Protein AF-0000000084617427 (afdb_homodimer)

Organism: Rhizophagus irregularis (strain DAOM 197198w) (NCBI:txid1432141)

Structure (mmCIF, N/CA/C/O backbone):
data_AF-0000000084617427-model_v1
#
loop_
_entity.id
_entity.type
_entity.pdbx_description
1 polymer 'Uncharacterized protein'
#
loop_
_atom_site.group_PDB
_atom_site.id
_atom_site.type_symbol
_atom_site.label_atom_id
_atom_site.label_alt_id
_atom_site.label_comp_id
_atom_site.label_asym_id
_atom_site.label_entity_id
_atom_site.label_seq_id
_atom_site.pdbx_PDB_ins_code
_atom_site.Cartn_x
_atom_site.Cartn_y
_atom_site.Cartn_z
_atom_site.occupancy
_atom_site.B_iso_or_equiv
_atom_site.auth_seq_id
_atom_site.auth_comp_id
_atom_site.auth_asym_id
_atom_site.auth_atom_id
_atom_site.pdbx_PDB_model_num
ATOM 1 N N . MET A 1 1 ? 13.797 14.438 -6.918 1 84.12 1 MET A N 1
ATOM 2 C CA . MET A 1 1 ? 12.391 14.547 -6.539 1 84.12 1 MET A CA 1
ATOM 3 C C . MET A 1 1 ? 12.25 15.156 -5.148 1 84.12 1 MET A C 1
ATOM 5 O O . MET A 1 1 ? 13.102 14.945 -4.285 1 84.12 1 MET A O 1
ATOM 9 N N . GLN A 1 2 ? 11.219 16.062 -5.055 1 93.5 2 GLN A N 1
ATOM 10 C CA . GLN A 1 2 ? 10.945 16.719 -3.781 1 93.5 2 GLN A CA 1
ATOM 11 C C . GLN A 1 2 ? 9.492 16.484 -3.352 1 93.5 2 GLN A C 1
ATOM 13 O O . GLN A 1 2 ? 8.594 16.422 -4.191 1 93.5 2 GLN A O 1
ATOM 18 N N . ILE A 1 3 ? 9.312 16.375 -2.027 1 97.31 3 ILE A N 1
ATOM 19 C CA . ILE A 1 3 ? 7.965 16.25 -1.477 1 97.31 3 ILE A CA 1
ATOM 20 C C . ILE A 1 3 ? 7.359 17.625 -1.252 1 97.31 3 ILE A C 1
ATOM 22 O O . ILE A 1 3 ? 8.039 18.531 -0.77 1 97.31 3 ILE A O 1
ATOM 26 N N . GLY A 1 4 ? 6.043 17.703 -1.527 1 97.12 4 GLY A N 1
ATOM 27 C CA . GLY A 1 4 ? 5.309 18.891 -1.14 1 97.12 4 GLY A CA 1
ATOM 28 C C . GLY A 1 4 ? 5.527 20.062 -2.084 1 97.12 4 GLY A C 1
ATOM 29 O O . GLY A 1 4 ? 5.695 21.203 -1.643 1 97.12 4 GLY A O 1
ATOM 30 N N . THR A 1 5 ? 5.625 19.75 -3.389 1 97.19 5 THR A N 1
ATOM 31 C CA . THR A 1 5 ? 5.902 20.812 -4.355 1 97.19 5 THR A CA 1
ATOM 32 C C . THR A 1 5 ? 4.613 21.531 -4.762 1 97.19 5 THR A C 1
ATOM 34 O O . THR A 1 5 ? 4.656 22.594 -5.367 1 97.19 5 THR A O 1
ATOM 37 N N . ASN A 1 6 ? 3.443 20.984 -4.48 1 97.44 6 ASN A N 1
ATOM 38 C CA . ASN A 1 6 ? 2.168 21.641 -4.754 1 97.44 6 ASN A CA 1
ATOM 39 C C . ASN A 1 6 ? 1.718 22.516 -3.584 1 97.44 6 ASN A C 1
ATOM 41 O O . ASN A 1 6 ? 1.158 22 -2.609 1 97.44 6 ASN A O 1
ATOM 45 N N . THR A 1 7 ? 1.852 23.859 -3.74 1 97.69 7 THR A N 1
ATOM 46 C CA . THR A 1 7 ? 1.586 24.766 -2.625 1 97.69 7 THR A CA 1
ATOM 47 C C . THR A 1 7 ? 0.268 25.5 -2.832 1 97.69 7 THR A C 1
ATO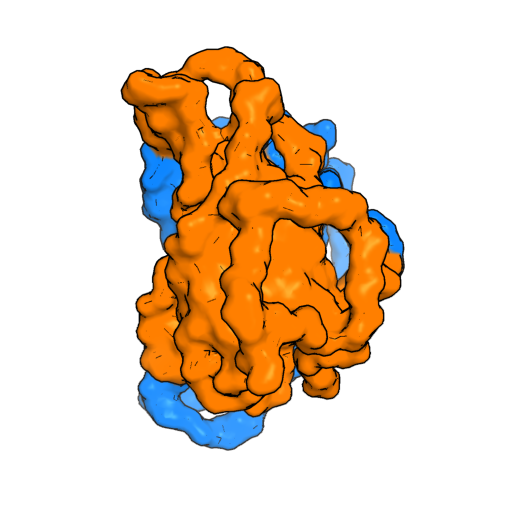M 49 O O . THR A 1 7 ? -0.067 26.406 -2.066 1 97.69 7 THR A O 1
ATOM 52 N N . GLU A 1 8 ? -0.468 25.141 -3.863 1 96.75 8 GLU A N 1
ATOM 53 C CA . GLU A 1 8 ? -1.786 25.719 -4.098 1 96.75 8 GLU A CA 1
ATOM 54 C C . GLU A 1 8 ? -2.871 24.938 -3.359 1 96.75 8 GLU A C 1
ATOM 56 O O . GLU A 1 8 ? -2.941 23.719 -3.461 1 96.75 8 GLU A O 1
ATOM 61 N N . PHE A 1 9 ? -3.646 25.688 -2.592 1 97.44 9 PHE A N 1
ATOM 62 C CA . PHE A 1 9 ? -4.766 25.031 -1.921 1 97.44 9 PHE A CA 1
ATOM 63 C C . PHE A 1 9 ? -5.727 24.422 -2.936 1 97.44 9 PHE A C 1
ATOM 65 O O . PHE A 1 9 ? -6.168 25.109 -3.865 1 97.44 9 PHE A O 1
ATOM 72 N N . PRO A 1 10 ? -6.016 23.156 -2.76 1 96.06 10 PRO A N 1
ATOM 73 C CA . PRO A 1 10 ? -6.84 22.5 -3.781 1 96.06 10 PRO A CA 1
ATOM 74 C C . PRO A 1 10 ? -8.32 22.844 -3.656 1 96.06 10 PRO A C 1
ATOM 76 O O . PRO A 1 10 ? -8.766 23.297 -2.598 1 96.06 10 PRO A O 1
ATOM 79 N N . ASN A 1 11 ? -9.023 22.594 -4.805 1 90.75 11 ASN A N 1
ATOM 80 C CA . ASN A 1 11 ? -10.477 22.703 -4.781 1 90.75 11 ASN A CA 1
ATOM 81 C C . ASN A 1 11 ? -11.117 21.438 -4.215 1 90.75 11 ASN A C 1
ATOM 83 O O . ASN A 1 11 ? -11.344 20.469 -4.945 1 90.75 11 ASN A O 1
ATOM 87 N N . ILE A 1 12 ? -11.359 21.344 -2.918 1 89.75 12 ILE A N 1
ATOM 88 C CA . ILE A 1 12 ? -11.852 20.125 -2.281 1 89.75 12 ILE A CA 1
ATOM 89 C C . ILE A 1 12 ? -13.18 20.406 -1.579 1 89.75 12 ILE A C 1
ATOM 91 O O . ILE A 1 12 ? -13.672 19.578 -0.815 1 89.75 12 ILE A O 1
ATOM 95 N N . GLY A 1 13 ? -13.875 21.469 -1.766 1 86.5 13 GLY A N 1
ATOM 96 C CA . GLY A 1 13 ? -15.109 21.828 -1.094 1 86.5 13 GLY A CA 1
ATOM 97 C C . GLY A 1 13 ? -14.891 22.391 0.302 1 86.5 13 GLY A C 1
ATOM 98 O O . GLY A 1 13 ? -13.758 22.656 0.696 1 86.5 13 GLY A O 1
ATOM 99 N N . ASP A 1 14 ? -15.984 22.469 1.073 1 92.38 14 ASP A N 1
ATOM 100 C CA . ASP A 1 14 ? -15.922 23.031 2.418 1 92.38 14 ASP A CA 1
ATOM 101 C C . ASP A 1 14 ? -15.406 22 3.422 1 92.38 14 ASP A C 1
ATOM 103 O O . ASP A 1 14 ? -15.836 20.844 3.412 1 92.38 14 ASP A O 1
ATOM 107 N N . ILE A 1 15 ? -14.453 22.469 4.184 1 96.31 15 ILE A N 1
ATOM 108 C CA . ILE A 1 15 ? -13.961 21.641 5.281 1 96.31 15 ILE A CA 1
ATOM 109 C C . ILE A 1 15 ? -14.945 21.688 6.449 1 96.31 15 ILE A C 1
ATOM 111 O O . ILE A 1 15 ? -15.266 22.766 6.953 1 96.31 15 ILE A O 1
ATOM 115 N N . PRO A 1 16 ? -15.359 20.531 6.812 1 97.06 16 PRO A N 1
ATOM 116 C CA . PRO A 1 16 ? -16.297 20.531 7.938 1 97.06 16 PRO A CA 1
ATOM 117 C C . PRO A 1 16 ? -15.68 21.094 9.219 1 97.06 16 PRO A C 1
ATOM 119 O O . PRO A 1 16 ? -14.477 20.953 9.438 1 97.06 16 PRO A O 1
ATOM 122 N N . GLU A 1 17 ? -16.594 21.594 10.094 1 96.88 17 GLU A N 1
ATOM 123 C CA . GLU A 1 17 ? -16.141 22.141 11.375 1 96.88 17 GLU A CA 1
ATOM 124 C C . GLU A 1 17 ? -15.523 21.062 12.25 1 96.88 17 GLU A C 1
ATOM 126 O O . GLU A 1 17 ? -14.602 21.328 13.023 1 96.88 17 GLU A O 1
ATOM 131 N N . SER A 1 18 ? -15.93 19.812 12.141 1 96.44 18 SER A N 1
ATOM 132 C CA . SER A 1 18 ? -15.516 18.703 12.984 1 96.44 18 SER A CA 1
ATOM 133 C C . SER A 1 18 ? -14.047 18.344 12.766 1 96.44 18 SER A C 1
ATOM 135 O O . SER A 1 18 ? -13.43 17.688 13.594 1 96.44 18 SER A O 1
ATOM 137 N N . VAL A 1 19 ? -13.469 18.812 11.594 1 98.38 19 VAL A N 1
ATOM 138 C CA . VAL A 1 19 ? -12.078 18.484 11.305 1 98.38 19 VAL A CA 1
ATOM 139 C C . VAL A 1 19 ? -11.297 19.766 11.031 1 98.38 19 VAL A C 1
ATOM 141 O O . VAL A 1 19 ? -10.336 19.766 10.25 1 98.38 19 VAL A O 1
ATOM 144 N N . LYS A 1 20 ? -11.766 20.797 11.562 1 97.25 20 LYS A N 1
ATOM 145 C CA . LYS A 1 20 ? -11.062 22.078 11.391 1 97.25 20 LYS A CA 1
ATOM 146 C C . LYS A 1 20 ? -9.664 22.016 11.984 1 97.25 20 LYS A C 1
ATOM 148 O O . LYS A 1 20 ? -9.484 21.562 13.117 1 97.25 20 LYS A O 1
ATOM 153 N N . VAL A 1 21 ? -8.719 22.453 11.227 1 98.19 21 VAL A N 1
ATOM 154 C CA . VAL A 1 21 ? -7.352 22.547 11.742 1 98.19 21 VAL A CA 1
ATOM 155 C C . VAL A 1 21 ? -7.27 23.641 12.805 1 98.19 21 VAL A C 1
ATOM 157 O O . VAL A 1 21 ? -7.836 24.719 12.625 1 98.19 21 VAL A O 1
ATOM 160 N N . PRO A 1 22 ? -6.629 23.359 13.922 1 98 22 PRO A N 1
ATOM 161 C CA . PRO A 1 22 ? -6.559 24.344 14.992 1 98 22 PRO A CA 1
ATOM 162 C C . PRO A 1 22 ? -5.988 25.688 14.516 1 98 22 PRO A C 1
ATOM 164 O O . PRO A 1 22 ? -5.109 25.719 13.656 1 98 22 PRO A O 1
ATOM 167 N N . ASP A 1 23 ? -6.43 26.703 15.219 1 98 23 ASP A N 1
ATOM 168 C CA . ASP A 1 23 ? -5.91 28.047 14.938 1 98 23 ASP A CA 1
ATOM 169 C C . ASP A 1 23 ? -4.395 28.094 15.125 1 98 23 ASP A C 1
ATOM 171 O O . ASP A 1 23 ? -3.844 27.391 15.969 1 98 23 ASP A O 1
ATOM 175 N N . GLY A 1 24 ? -3.748 28.938 14.312 1 98.19 24 GLY A N 1
ATOM 176 C CA . GLY A 1 24 ? -2.303 29.078 14.414 1 98.19 24 GLY A CA 1
ATOM 177 C C . GLY A 1 24 ? -1.551 28.141 13.484 1 98.19 24 GLY A C 1
ATOM 178 O O . GLY A 1 24 ? -0.318 28.156 13.453 1 98.19 24 GLY A O 1
ATOM 179 N N . ASN A 1 25 ? -2.262 27.375 12.773 1 98.44 25 ASN A N 1
ATOM 180 C CA . ASN A 1 25 ? -1.686 26.516 11.734 1 98.44 25 ASN A CA 1
ATOM 181 C C . ASN A 1 25 ? -2.131 26.953 10.344 1 98.44 25 ASN A C 1
ATOM 183 O O . ASN A 1 25 ? -3.289 27.312 10.141 1 98.44 25 ASN A O 1
ATOM 187 N N . VAL A 1 26 ? -1.176 26.906 9.336 1 98.25 26 VAL A N 1
ATOM 188 C CA . VAL A 1 26 ? -1.478 27.344 7.98 1 98.25 26 VAL A CA 1
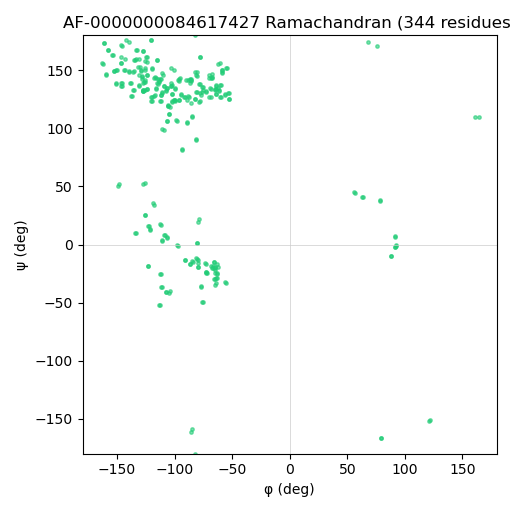ATOM 189 C C . VAL A 1 26 ? -1.141 26.234 6.984 1 98.25 26 VAL A C 1
ATOM 191 O O . VAL A 1 26 ? -0.226 25.438 7.219 1 98.25 26 VAL A O 1
ATOM 194 N N . PHE A 1 27 ? -1.888 26.266 5.879 1 98.31 27 PHE A N 1
ATOM 195 C CA . PHE A 1 27 ? -1.661 25.312 4.797 1 98.31 27 PHE A CA 1
ATOM 196 C C . PHE A 1 27 ? -0.28 25.516 4.184 1 98.31 27 PHE A C 1
ATOM 198 O O . PHE A 1 27 ? 0.141 26.641 3.939 1 98.31 27 PHE A O 1
ATOM 205 N N . LYS A 1 28 ? 0.419 24.391 3.986 1 97.94 28 LYS A N 1
ATOM 206 C CA . LYS A 1 28 ? 1.755 24.484 3.402 1 97.94 28 LYS A CA 1
ATOM 207 C C . LYS A 1 28 ? 1.79 23.859 2.014 1 97.94 28 LYS A C 1
ATOM 209 O O . LYS A 1 28 ? 2.279 24.469 1.061 1 97.94 28 LYS A O 1
ATOM 214 N N . PHE A 1 29 ? 1.312 22.594 1.833 1 98.25 29 PHE A N 1
ATOM 215 C CA . PHE A 1 29 ? 1.24 21.922 0.542 1 98.25 29 PHE A CA 1
ATOM 216 C C . PHE A 1 29 ? 0.208 20.812 0.573 1 98.25 29 PHE A C 1
ATOM 218 O O . PHE A 1 29 ? -0.348 20.5 1.629 1 98.25 29 PHE A O 1
ATOM 225 N N . ALA A 1 30 ? -0.117 20.312 -0.594 1 98.62 30 ALA A N 1
ATOM 226 C CA . ALA A 1 30 ? -1.009 19.172 -0.729 1 98.62 30 ALA A CA 1
ATOM 227 C C . ALA A 1 30 ? -0.292 17.984 -1.384 1 98.62 30 ALA A C 1
ATOM 229 O O . ALA A 1 30 ? 0.612 18.188 -2.201 1 98.62 30 ALA A O 1
ATOM 230 N N . LEU A 1 31 ? -0.596 16.797 -0.96 1 98.19 31 LEU A N 1
ATOM 231 C CA . LEU A 1 31 ? -0.315 15.578 -1.697 1 98.19 31 LEU A CA 1
ATOM 232 C C . LEU A 1 31 ? -1.607 14.875 -2.105 1 98.19 31 LEU A C 1
ATOM 234 O O . LEU A 1 31 ? -2.658 15.109 -1.501 1 98.19 31 LEU A O 1
ATOM 238 N N . TYR A 1 32 ? -1.461 14.047 -3.113 1 97.25 32 TYR A N 1
ATOM 239 C CA . TYR A 1 32 ? -2.574 13.281 -3.656 1 97.25 32 TYR A CA 1
ATOM 240 C C . TYR A 1 32 ? -2.25 11.789 -3.676 1 97.25 32 TYR A C 1
ATOM 242 O O . TYR A 1 32 ? -1.118 11.398 -3.967 1 97.25 32 TYR A O 1
ATOM 250 N N . GLY A 1 33 ? -3.271 11.016 -3.322 1 96.69 33 GLY A N 1
ATOM 251 C CA . GLY A 1 33 ? -2.918 9.617 -3.133 1 96.69 33 GLY A CA 1
ATOM 252 C C . GLY A 1 33 ? -4 8.664 -3.598 1 96.69 33 GLY A C 1
ATOM 253 O O . GLY A 1 33 ? -5.152 9.062 -3.781 1 96.69 33 GLY A O 1
ATOM 254 N N . ILE A 1 34 ? -3.604 7.406 -3.859 1 96.88 34 ILE A N 1
ATOM 255 C CA . ILE A 1 34 ? -4.438 6.219 -3.984 1 96.88 34 ILE A CA 1
ATOM 256 C C . ILE A 1 34 ? -4.117 5.238 -2.857 1 96.88 34 ILE A C 1
ATOM 258 O O . ILE A 1 34 ? -2.967 5.141 -2.42 1 96.88 34 ILE A O 1
ATOM 262 N N . GLY A 1 35 ? -5.172 4.625 -2.404 1 97.5 35 GLY A N 1
ATOM 263 C CA . GLY A 1 35 ? -4.898 3.748 -1.277 1 97.5 35 GLY A CA 1
ATOM 264 C C . GLY A 1 35 ? -5.988 2.719 -1.046 1 97.5 35 GLY A C 1
ATOM 265 O O . GLY A 1 35 ? -6.945 2.633 -1.821 1 97.5 35 GLY A O 1
ATOM 266 N N . VAL A 1 36 ? -5.715 1.85 -0.148 1 98.12 36 VAL A N 1
ATOM 267 C CA . VAL A 1 36 ? -6.645 0.858 0.38 1 98.12 36 VAL A CA 1
ATOM 268 C C . VAL A 1 36 ? -6.801 1.048 1.887 1 98.12 36 VAL A C 1
ATOM 270 O O . VAL A 1 36 ? -5.812 1.165 2.611 1 98.12 36 VAL A O 1
ATOM 273 N N . LEU A 1 37 ? -8.047 1.158 2.301 1 97.75 37 LEU A N 1
ATOM 274 C CA . LEU A 1 37 ? -8.398 1.206 3.717 1 97.75 37 LEU A CA 1
ATOM 275 C C . LEU A 1 37 ? -9.156 -0.049 4.129 1 97.75 37 LEU A C 1
ATOM 277 O O . LEU A 1 37 ? -10.125 -0.441 3.469 1 97.75 37 LEU A O 1
ATOM 281 N N . ASP A 1 38 ? -8.695 -0.658 5.176 1 97.75 38 ASP A N 1
ATOM 282 C CA . ASP A 1 38 ? -9.461 -1.731 5.805 1 97.75 38 ASP A CA 1
ATOM 283 C C . ASP A 1 38 ? -10.375 -1.188 6.902 1 97.75 38 ASP A C 1
ATOM 285 O O . ASP A 1 38 ? -9.93 -0.431 7.766 1 97.75 38 ASP A O 1
ATOM 289 N N . TYR A 1 39 ? -11.617 -1.551 6.746 1 97.69 39 TYR A N 1
ATOM 290 C CA . TYR A 1 39 ? -12.617 -1.25 7.762 1 97.69 39 TYR A CA 1
ATOM 291 C C . TYR A 1 39 ? -13.016 -2.506 8.531 1 97.69 39 TYR A C 1
ATOM 293 O O . TYR A 1 39 ? -13.188 -3.572 7.938 1 97.69 39 TYR A O 1
ATOM 301 N N . LYS A 1 40 ? -13.07 -2.365 9.781 1 97.5 40 LYS A N 1
ATOM 302 C CA . LYS A 1 40 ? -13.539 -3.438 10.648 1 97.5 40 LYS A CA 1
ATOM 303 C C . LYS A 1 40 ? -14.906 -3.105 11.234 1 97.5 40 LYS A C 1
ATOM 305 O O . LYS A 1 40 ? -15.141 -1.985 11.695 1 97.5 40 LYS A O 1
ATOM 310 N N . PHE A 1 41 ? -15.805 -4.098 11.234 1 97.69 41 PHE A N 1
ATOM 311 C CA . PHE A 1 41 ? -17.172 -3.879 11.688 1 97.69 41 PHE A CA 1
ATOM 312 C C . PHE A 1 41 ? -17.25 -3.957 13.211 1 97.69 41 PHE A C 1
ATOM 314 O O . PHE A 1 41 ? -16.75 -4.91 13.812 1 97.69 41 PHE A O 1
ATOM 321 N N . ASP A 1 42 ? -17.766 -2.924 13.734 1 96.44 42 ASP A N 1
ATOM 322 C CA . ASP A 1 42 ? -18.109 -2.906 15.156 1 96.44 42 ASP A CA 1
ATOM 323 C C . ASP A 1 42 ? -19.578 -3.201 15.375 1 96.44 42 ASP A C 1
ATOM 325 O O . ASP A 1 42 ? -20.438 -2.328 15.18 1 96.44 42 ASP A O 1
ATOM 329 N N . ALA A 1 43 ? -19.875 -4.352 15.844 1 95.38 43 ALA A N 1
ATOM 330 C CA . ALA A 1 43 ? -21.25 -4.805 15.961 1 95.38 43 ALA A CA 1
ATOM 331 C C . ALA A 1 43 ? -21.969 -4.086 17.094 1 95.38 43 ALA A C 1
ATOM 333 O O . ALA A 1 43 ? -23.203 -4.043 17.141 1 95.38 43 ALA A O 1
ATOM 334 N N . SER A 1 44 ? -21.203 -3.588 18.062 1 95.81 44 SER A N 1
ATOM 335 C CA . SER A 1 44 ? -21.812 -2.943 19.219 1 95.81 44 SER A CA 1
ATOM 336 C C . SER A 1 44 ? -22.578 -1.688 18.812 1 95.81 44 SER A C 1
ATOM 338 O O . SER A 1 44 ? -23.578 -1.331 19.453 1 95.81 44 SER A O 1
ATOM 340 N N . ASP A 1 45 ? -22.203 -0.968 17.719 1 93.5 45 ASP A N 1
ATOM 341 C CA . ASP A 1 45 ? -22.891 0.245 17.312 1 93.5 45 ASP A CA 1
ATOM 342 C C . ASP A 1 45 ? -23.156 0.233 15.805 1 93.5 45 ASP A C 1
ATOM 344 O O . ASP A 1 45 ? -23.5 1.264 15.219 1 93.5 45 ASP A O 1
ATOM 348 N N . SER A 1 46 ? -22.922 -0.899 15.219 1 93.5 46 SER A N 1
ATOM 349 C CA . SER A 1 46 ? -23.203 -1.119 13.797 1 93.5 46 SER A CA 1
ATOM 350 C C . SER A 1 46 ? -22.469 -0.098 12.93 1 93.5 46 SER A C 1
ATOM 352 O O . SER A 1 46 ? -23.078 0.506 12.039 1 93.5 46 SER A O 1
ATOM 354 N N . THR A 1 47 ? -21.203 0.131 13.258 1 95.38 47 THR A N 1
ATOM 355 C CA . THR A 1 47 ? -20.391 1.054 12.469 1 95.38 47 THR A CA 1
ATOM 356 C C . THR A 1 47 ? -19.125 0.364 11.969 1 95.38 47 THR A C 1
ATOM 358 O O . THR A 1 47 ? -18.797 -0.748 12.391 1 95.38 47 THR A O 1
ATOM 361 N N . TRP A 1 48 ? -18.578 0.938 11.016 1 97 48 TRP A N 1
ATOM 362 C CA . TRP A 1 48 ? -17.281 0.526 10.477 1 97 48 TRP A CA 1
ATOM 363 C C . TRP A 1 48 ? -16.172 1.46 10.945 1 97 48 TRP A C 1
ATOM 365 O O . TRP A 1 48 ? -16.328 2.684 10.922 1 97 48 TRP A O 1
ATOM 375 N N . LYS A 1 49 ? -15.039 0.849 11.344 1 95.69 49 LYS A N 1
ATOM 376 C CA . LYS A 1 49 ? -13.883 1.62 11.789 1 95.69 49 LYS A CA 1
ATOM 377 C C . LYS A 1 49 ? -12.641 1.269 10.969 1 95.69 49 LYS A C 1
ATOM 379 O O . LYS A 1 49 ? -12.375 0.093 10.711 1 95.69 49 LYS A O 1
ATOM 384 N N . ILE A 1 50 ? -12 2.318 10.586 1 96.38 50 ILE A N 1
ATOM 385 C CA . ILE A 1 50 ? -10.75 2.051 9.875 1 96.38 50 ILE A CA 1
ATOM 386 C C . ILE A 1 50 ? -9.766 1.354 10.812 1 96.38 50 ILE A C 1
ATOM 388 O O . ILE A 1 50 ? -9.492 1.845 11.906 1 96.38 50 ILE A O 1
ATOM 392 N N . CYS A 1 51 ? -9.203 0.249 10.328 1 96.81 51 CYS A N 1
ATOM 393 C CA . CYS A 1 51 ? -8.273 -0.478 11.18 1 96.81 51 CYS A CA 1
ATOM 394 C C . CYS A 1 51 ? -6.914 -0.634 10.5 1 96.81 51 CYS A C 1
ATOM 396 O O . CYS A 1 51 ? -5.926 -0.968 11.156 1 96.81 51 CYS A O 1
ATOM 398 N N . LYS A 1 52 ? -6.855 -0.483 9.305 1 96.75 52 LYS A N 1
ATOM 399 C CA . LYS A 1 52 ? -5.609 -0.505 8.547 1 96.75 52 LYS A CA 1
ATOM 400 C C . LYS A 1 52 ? -5.727 0.338 7.281 1 96.75 52 LYS A C 1
ATOM 402 O O . LYS A 1 52 ? -6.805 0.449 6.699 1 96.75 52 LYS A O 1
ATOM 407 N N . GLY A 1 53 ? -4.613 0.922 6.855 1 96.38 53 GLY A N 1
ATOM 408 C CA . GLY A 1 53 ? -4.605 1.702 5.629 1 96.38 53 GLY A CA 1
ATOM 409 C C . GLY A 1 53 ? -3.219 1.867 5.035 1 96.38 53 GLY A C 1
ATOM 410 O O . GLY A 1 53 ? -2.227 1.896 5.766 1 96.38 53 GLY A O 1
ATOM 411 N N . GLU A 1 54 ? -3.115 1.909 3.771 1 97.69 54 GLU A N 1
ATOM 412 C CA . GLU A 1 54 ? -1.928 2.215 2.98 1 97.69 54 GLU A CA 1
ATOM 413 C C . GLU A 1 54 ? -2.266 3.137 1.812 1 97.69 54 GLU A C 1
ATOM 415 O O . GLU A 1 54 ? -3.24 2.906 1.094 1 97.69 54 GLU A O 1
ATOM 420 N N . THR A 1 55 ? -1.541 4.211 1.71 1 98.19 55 THR A N 1
ATOM 421 C CA . THR A 1 55 ? -1.707 5.07 0.543 1 98.19 55 THR A CA 1
ATOM 422 C C . THR A 1 55 ? -0.36 5.352 -0.118 1 98.19 55 THR A C 1
ATOM 424 O O . THR A 1 55 ? 0.665 5.434 0.561 1 98.19 55 THR A O 1
ATOM 427 N N . PHE A 1 56 ? -0.337 5.41 -1.353 1 98.12 56 PHE A N 1
ATOM 428 C CA . PHE A 1 56 ? 0.759 5.918 -2.17 1 98.12 56 PHE A CA 1
ATOM 429 C C . PHE A 1 56 ? 0.483 7.348 -2.619 1 98.12 56 PHE A C 1
ATOM 431 O O . PHE A 1 56 ? -0.561 7.629 -3.211 1 98.12 56 PHE A O 1
ATOM 438 N N . LEU A 1 57 ? 1.427 8.234 -2.285 1 98.19 57 LEU A N 1
ATOM 439 C CA . LEU A 1 57 ? 1.183 9.664 -2.449 1 98.19 57 LEU A CA 1
ATOM 440 C C . LEU A 1 57 ? 2.062 10.242 -3.553 1 98.19 57 LEU A C 1
ATOM 442 O O . LEU A 1 57 ? 3.232 9.875 -3.676 1 98.19 57 LEU A O 1
ATOM 446 N N . VAL A 1 58 ? 1.479 11.203 -4.328 1 97.38 58 VAL A N 1
ATOM 447 C CA . VAL A 1 58 ? 2.18 11.953 -5.359 1 97.38 58 VAL A CA 1
ATOM 448 C C . VAL A 1 58 ? 1.978 13.453 -5.133 1 97.38 58 VAL A C 1
ATOM 450 O O . VAL A 1 58 ? 1.106 13.859 -4.359 1 97.38 58 VAL A O 1
ATOM 453 N N . ASN A 1 59 ? 2.781 14.25 -5.82 1 97.5 59 ASN A N 1
ATOM 454 C CA . ASN A 1 59 ? 2.754 15.688 -5.602 1 97.5 59 ASN A CA 1
ATOM 455 C C . ASN A 1 59 ? 1.545 16.328 -6.277 1 97.5 59 ASN A C 1
ATOM 457 O O . ASN A 1 59 ? 0.959 17.281 -5.738 1 97.5 59 ASN A O 1
ATOM 461 N N . ARG A 1 60 ? 1.163 15.789 -7.492 1 95.38 60 ARG A N 1
ATOM 462 C CA . ARG A 1 60 ? 0.122 16.453 -8.273 1 95.38 60 ARG A CA 1
ATOM 463 C C . ARG A 1 60 ? -0.878 15.438 -8.82 1 95.38 60 ARG A C 1
ATOM 465 O O . ARG A 1 60 ? -0.508 14.312 -9.156 1 95.38 60 ARG A O 1
ATOM 472 N N . PRO A 1 61 ? -2.139 15.922 -8.953 1 91.81 61 PRO A N 1
ATOM 473 C CA . PRO A 1 61 ? -3.129 15.023 -9.539 1 91.81 61 PRO A CA 1
ATOM 474 C C . PRO A 1 61 ? -2.719 14.508 -10.922 1 91.81 61 PRO A C 1
ATOM 476 O O . PRO A 1 61 ? -3.025 13.367 -11.273 1 91.81 61 PRO A O 1
ATOM 479 N N . GLU A 1 62 ? -2.023 15.297 -11.664 1 91.12 62 GLU A N 1
ATOM 480 C CA . GLU A 1 62 ? -1.635 14.961 -13.031 1 91.12 62 GLU A CA 1
ATOM 481 C C . GLU A 1 62 ? -0.641 13.805 -13.055 1 91.12 62 GLU A C 1
ATOM 483 O O . GLU A 1 62 ? -0.439 13.172 -14.094 1 91.12 62 GLU A O 1
ATOM 488 N N . ASP A 1 63 ? 0.012 13.586 -11.898 1 90.44 63 ASP A N 1
ATOM 489 C CA . ASP A 1 63 ? 0.959 12.477 -11.844 1 90.44 63 ASP A CA 1
ATOM 490 C C . ASP A 1 63 ? 0.253 11.141 -12.047 1 90.44 63 ASP A C 1
ATOM 492 O O . ASP A 1 63 ? 0.884 10.148 -12.43 1 90.44 63 ASP A O 1
ATOM 496 N N . PHE A 1 64 ? -1.065 11.102 -11.891 1 88.31 64 PHE A N 1
ATOM 497 C CA . PHE A 1 64 ? -1.828 9.867 -12.055 1 88.31 64 PHE A CA 1
ATOM 498 C C . PHE A 1 64 ? -2.07 9.57 -13.523 1 88.31 64 PHE A C 1
ATOM 500 O O . PHE A 1 64 ? -2.361 8.43 -13.898 1 88.31 64 PHE A O 1
ATOM 507 N N . SER A 1 65 ? -1.976 10.508 -14.469 1 84.5 65 SER A N 1
ATOM 508 C CA . SER A 1 65 ? -2.221 10.305 -15.891 1 84.5 65 SER A CA 1
ATOM 509 C C . SER A 1 65 ? -1.209 9.336 -16.5 1 84.5 65 SER A C 1
ATOM 511 O O . SER A 1 65 ? -1.522 8.609 -17.438 1 84.5 65 SER A O 1
ATOM 513 N N . SER A 1 66 ? -0.07 9.25 -16.141 1 80.38 66 SER A N 1
ATOM 514 C CA . SER A 1 66 ? 0.984 8.32 -16.547 1 80.38 66 SER A CA 1
ATOM 515 C C . SER A 1 66 ? 1.619 7.656 -15.32 1 80.38 66 SER A C 1
ATOM 517 O O . SER A 1 66 ? 2.844 7.543 -15.242 1 80.38 66 SER A O 1
ATOM 519 N N . PHE A 1 67 ? 0.686 7.121 -14.531 1 82.25 67 PHE A N 1
ATOM 520 C CA . PHE A 1 67 ? 1.108 6.688 -13.211 1 82.25 67 PHE A CA 1
ATOM 521 C C . PHE A 1 67 ? 2.027 5.477 -13.305 1 82.25 67 PHE A C 1
ATOM 523 O O . PHE A 1 67 ? 1.741 4.531 -14.039 1 82.25 67 PHE A O 1
ATOM 530 N N . ASN A 1 68 ? 3.164 5.637 -12.672 1 89.56 68 ASN A N 1
ATOM 531 C CA . ASN A 1 68 ? 4.098 4.551 -12.383 1 89.56 68 ASN A CA 1
ATOM 532 C C . ASN A 1 68 ? 4.746 4.715 -11.008 1 89.56 68 ASN A C 1
ATOM 534 O O . ASN A 1 68 ? 4.508 5.711 -10.32 1 89.56 68 ASN A O 1
ATOM 538 N N . ALA A 1 69 ? 5.504 3.764 -10.648 1 94.75 69 ALA A N 1
ATOM 539 C CA . ALA A 1 69 ? 6.043 3.725 -9.297 1 94.75 69 ALA A CA 1
ATOM 540 C C . ALA A 1 69 ? 6.98 4.902 -9.047 1 94.75 69 ALA A C 1
ATOM 542 O O . ALA A 1 69 ? 7.133 5.348 -7.902 1 94.75 69 ALA A O 1
ATOM 543 N N . SER A 1 70 ? 7.578 5.484 -10.07 1 93.5 70 SER A N 1
ATOM 544 C CA . SER A 1 70 ? 8.547 6.566 -9.898 1 93.5 70 SER A CA 1
ATOM 545 C C . SER A 1 70 ? 7.852 7.863 -9.492 1 93.5 70 SER A C 1
ATOM 547 O O . SER A 1 70 ? 8.508 8.805 -9.039 1 93.5 70 SER A O 1
ATOM 549 N N . SER A 1 71 ? 6.508 7.895 -9.711 1 94.94 71 SER A N 1
ATOM 550 C CA . SER A 1 71 ? 5.754 9.102 -9.383 1 94.94 71 SER A CA 1
ATOM 551 C C . SER A 1 71 ? 5.434 9.164 -7.891 1 94.94 71 SER A C 1
ATOM 553 O O . SER A 1 71 ? 5.023 10.211 -7.383 1 94.94 71 SER A O 1
ATOM 555 N N . ILE A 1 72 ? 5.625 8.062 -7.133 1 97.62 72 ILE A N 1
ATOM 556 C CA . ILE A 1 72 ? 5.316 8.016 -5.707 1 97.62 72 ILE A CA 1
ATOM 557 C C . ILE A 1 72 ? 6.418 8.719 -4.918 1 97.62 72 ILE A C 1
ATOM 559 O O . ILE A 1 72 ? 7.598 8.383 -5.059 1 97.62 72 ILE A O 1
ATOM 563 N N . VAL A 1 73 ? 5.988 9.648 -4.016 1 97.88 73 VAL A N 1
ATOM 564 C CA . VAL A 1 73 ? 7.012 10.383 -3.275 1 97.88 73 VAL A CA 1
ATOM 565 C C . VAL A 1 73 ? 6.949 10 -1.797 1 97.88 73 VAL A C 1
ATOM 567 O O . VAL A 1 73 ? 7.941 10.125 -1.077 1 97.88 73 VAL A O 1
ATOM 570 N N . ALA A 1 74 ? 5.805 9.57 -1.344 1 97.94 74 ALA A N 1
ATOM 571 C CA . ALA A 1 74 ? 5.602 9.211 0.057 1 97.94 74 ALA A CA 1
ATOM 572 C C . ALA A 1 74 ? 4.473 8.195 0.202 1 97.94 74 ALA A C 1
ATOM 574 O O . ALA A 1 74 ? 3.719 7.953 -0.745 1 97.94 74 ALA A O 1
ATOM 575 N N . ILE A 1 75 ? 4.422 7.547 1.343 1 98.25 75 ILE A N 1
ATOM 576 C CA . ILE A 1 75 ? 3.305 6.676 1.692 1 98.25 75 ILE A CA 1
ATOM 577 C C . ILE A 1 75 ? 2.779 7.047 3.078 1 98.25 75 ILE A C 1
ATOM 579 O O . ILE A 1 75 ? 3.51 7.605 3.898 1 98.25 75 ILE A O 1
ATOM 583 N N . THR A 1 76 ? 1.528 6.852 3.281 1 97.12 76 THR A N 1
ATOM 584 C CA . THR A 1 76 ? 1.012 6.648 4.629 1 97.12 76 THR A CA 1
ATOM 585 C C . THR A 1 76 ? 0.722 5.172 4.883 1 97.12 76 THR A C 1
ATOM 587 O O . THR A 1 76 ? 0.239 4.469 3.996 1 97.12 76 THR A O 1
ATOM 590 N N . SER A 1 77 ? 1.084 4.754 6.02 1 96.75 77 SER A N 1
ATOM 591 C CA . SER A 1 77 ? 0.95 3.334 6.328 1 96.75 77 SER A CA 1
ATOM 592 C C . SER A 1 77 ? 0.608 3.117 7.801 1 96.75 77 SER A C 1
ATOM 594 O O . SER A 1 77 ? 1.146 3.797 8.672 1 96.75 77 SER A O 1
ATOM 596 N N . SER A 1 78 ? -0.317 2.154 8.062 1 95.31 78 SER A N 1
ATOM 597 C CA . SER A 1 78 ? -0.646 1.736 9.422 1 95.31 78 SER A CA 1
ATOM 598 C C . SER A 1 78 ? 0.385 0.751 9.961 1 95.31 78 SER A C 1
ATOM 600 O O . SER A 1 78 ? 0.266 0.278 11.094 1 95.31 78 SER A O 1
ATOM 602 N N . SER A 1 79 ? 1.432 0.409 9.219 1 94.31 79 SER A N 1
ATOM 603 C CA . SER A 1 79 ? 2.482 -0.509 9.641 1 94.31 79 SER A CA 1
ATOM 604 C C . SER A 1 79 ? 3.82 -0.15 9.008 1 94.31 79 SER A C 1
ATOM 606 O O . SER A 1 79 ? 4.496 -1.013 8.438 1 94.31 79 SER A O 1
ATOM 608 N N . ALA A 1 80 ? 4.203 1.038 9.102 1 95.44 80 ALA A N 1
ATOM 609 C CA . ALA A 1 80 ? 5.414 1.523 8.453 1 95.44 80 ALA A CA 1
ATOM 610 C C . ALA A 1 80 ? 6.656 1.171 9.266 1 95.44 80 ALA A C 1
ATOM 612 O O . ALA A 1 80 ? 6.605 1.122 10.492 1 95.44 80 ALA A O 1
ATOM 613 N N . LEU A 1 81 ? 7.73 0.961 8.555 1 96.12 81 LEU A N 1
ATOM 614 C CA . LEU A 1 81 ? 9.047 0.877 9.188 1 96.12 81 LEU A CA 1
ATOM 615 C C . LEU A 1 81 ? 9.797 2.193 9.047 1 96.12 81 LEU A C 1
ATOM 617 O O . LEU A 1 81 ? 9.781 2.816 7.98 1 96.12 81 LEU A O 1
ATOM 621 N N . ASP A 1 82 ? 10.391 2.6 10.18 1 94.81 82 ASP A N 1
ATOM 622 C CA . ASP A 1 82 ? 11.344 3.691 10.031 1 94.81 82 ASP A CA 1
ATOM 623 C C . ASP A 1 82 ? 12.711 3.172 9.578 1 94.81 82 ASP A C 1
ATOM 625 O O . ASP A 1 82 ? 12.883 1.971 9.367 1 94.81 82 ASP A O 1
ATOM 629 N N . LYS A 1 83 ? 13.672 4.086 9.406 1 94.62 83 LYS A N 1
ATOM 630 C CA . LYS A 1 83 ? 14.969 3.709 8.844 1 94.62 83 LYS A CA 1
ATOM 631 C C . LYS A 1 83 ? 15.727 2.777 9.781 1 94.62 83 LYS A C 1
ATOM 633 O O . LYS A 1 83 ? 16.688 2.121 9.375 1 94.62 83 LYS A O 1
ATOM 638 N N . PHE A 1 84 ? 15.328 2.662 11.062 1 94.69 84 PHE A N 1
ATOM 639 C CA . PHE A 1 84 ? 16 1.809 12.031 1 94.69 84 PHE A CA 1
ATOM 640 C C . PHE A 1 84 ? 15.289 0.47 12.172 1 94.69 84 PHE A C 1
ATOM 642 O O . PHE A 1 84 ? 15.68 -0.371 12.984 1 94.69 84 PHE A O 1
ATOM 649 N N . GLY A 1 85 ? 14.219 0.317 11.438 1 94.75 85 GLY A N 1
ATOM 650 C CA . GLY A 1 85 ? 13.508 -0.954 11.43 1 94.75 85 GLY A CA 1
ATOM 651 C C . GLY A 1 85 ? 12.406 -1.027 12.469 1 94.75 85 GLY A C 1
ATOM 652 O O . GLY A 1 85 ? 11.828 -2.092 12.695 1 94.75 85 GLY A O 1
ATOM 653 N N . ASN A 1 86 ? 12.148 0.1 13.133 1 94.81 86 ASN A N 1
ATOM 654 C CA . ASN A 1 86 ? 11.047 0.12 14.086 1 94.81 86 ASN A CA 1
ATOM 655 C C . ASN A 1 86 ? 9.695 0.245 13.391 1 94.81 86 ASN A C 1
ATOM 657 O O . ASN A 1 86 ? 9.562 1.001 12.422 1 94.81 86 ASN A O 1
ATOM 661 N N . SER A 1 87 ? 8.75 -0.518 13.883 1 94.69 87 SER A N 1
ATOM 662 C CA . SER A 1 87 ? 7.402 -0.469 13.328 1 94.69 87 SER A CA 1
ATOM 663 C C . SER A 1 87 ? 6.578 0.634 13.984 1 94.69 87 SER A C 1
ATOM 665 O O . SER A 1 87 ? 6.645 0.829 15.203 1 94.69 87 SER A O 1
ATOM 667 N N . HIS A 1 88 ? 5.754 1.323 13.18 1 93.69 88 HIS A N 1
ATOM 668 C CA . HIS A 1 88 ? 4.855 2.373 13.641 1 93.69 88 HIS A CA 1
ATOM 669 C C . HIS A 1 88 ? 3.443 2.166 13.109 1 93.69 88 HIS A C 1
ATOM 671 O O . HIS A 1 88 ? 3.262 1.855 11.93 1 93.69 88 HIS A O 1
ATOM 677 N N . ASN A 1 89 ? 2.287 2.332 13.875 1 88.31 89 ASN A N 1
ATOM 678 C CA . ASN A 1 89 ? 0.883 2.137 13.523 1 88.31 89 ASN A CA 1
ATOM 679 C C . ASN A 1 89 ? 0.333 3.318 12.734 1 88.31 89 ASN A C 1
ATOM 681 O O . ASN A 1 89 ? -0.783 3.256 12.211 1 88.31 89 ASN A O 1
ATOM 685 N N . GLY A 1 90 ? 0.968 4.02 12.227 1 90.5 90 GLY A N 1
ATOM 686 C CA . GLY A 1 90 ? 0.597 5.215 11.484 1 90.5 90 GLY A CA 1
ATOM 687 C C . GLY A 1 90 ? 1.765 6.152 11.234 1 90.5 90 GLY A C 1
ATOM 688 O O . GLY A 1 90 ? 2.301 6.742 12.18 1 90.5 90 GLY A O 1
ATOM 689 N N . ALA A 1 91 ? 2.094 6.164 9.992 1 95.5 91 ALA A N 1
ATOM 690 C CA . ALA A 1 91 ? 3.25 6.996 9.68 1 95.5 91 ALA A CA 1
ATOM 691 C C . ALA A 1 91 ? 3.162 7.551 8.258 1 95.5 91 ALA A C 1
ATOM 693 O O . ALA A 1 91 ? 2.414 7.027 7.43 1 95.5 91 ALA A O 1
ATOM 694 N N . LEU A 1 92 ? 3.717 8.648 8.125 1 96.81 92 LEU A N 1
ATOM 695 C CA . LEU A 1 92 ? 4.051 9.266 6.844 1 96.81 92 LEU A CA 1
ATOM 696 C C . LEU A 1 92 ? 5.539 9.109 6.543 1 96.81 92 LEU A C 1
ATOM 698 O O . LEU A 1 92 ? 6.383 9.492 7.352 1 96.81 92 LEU A O 1
ATOM 702 N N . LYS A 1 93 ? 5.801 8.516 5.418 1 96.44 93 LYS A N 1
ATOM 703 C CA . LYS A 1 93 ? 7.191 8.172 5.121 1 96.44 93 LYS A CA 1
ATOM 704 C C . LYS A 1 93 ? 7.547 8.516 3.68 1 96.44 93 LYS A C 1
ATOM 706 O O . LYS A 1 93 ? 6.801 8.188 2.754 1 96.44 93 LYS A O 1
ATOM 711 N N . SER A 1 94 ? 8.719 9.18 3.506 1 97.25 94 SER A N 1
ATOM 712 C CA . SER A 1 94 ? 9.258 9.398 2.168 1 97.25 94 SER A CA 1
ATOM 713 C C . SER A 1 94 ? 9.695 8.094 1.521 1 97.25 94 SER A C 1
ATOM 715 O O . SER A 1 94 ? 10.203 7.199 2.197 1 97.25 94 SER A O 1
ATOM 717 N N . VAL A 1 95 ? 9.469 8.023 0.192 1 97.38 95 VAL A N 1
ATOM 718 C CA . VAL A 1 95 ? 10.008 6.887 -0.549 1 97.38 95 VAL A CA 1
ATOM 719 C C . VAL A 1 95 ? 10.922 7.387 -1.666 1 97.38 95 VAL A C 1
ATOM 721 O O . VAL A 1 95 ? 11.219 6.648 -2.611 1 97.38 95 VAL A O 1
ATOM 724 N N . ILE A 1 96 ? 11.32 8.633 -1.57 1 96.38 96 ILE A N 1
ATOM 725 C CA . ILE A 1 96 ? 12.32 9.195 -2.473 1 96.38 96 ILE A CA 1
ATOM 726 C C . ILE A 1 96 ? 13.695 8.633 -2.125 1 96.38 96 ILE A C 1
ATOM 728 O O . ILE A 1 96 ? 14.094 8.625 -0.957 1 96.38 96 ILE A O 1
ATOM 732 N N . PRO A 1 97 ? 14.359 8.18 -3.193 1 92.81 97 PRO A N 1
ATOM 733 C CA . PRO A 1 97 ? 15.695 7.629 -2.924 1 92.81 97 PRO A CA 1
ATOM 734 C C . PRO A 1 97 ? 16.578 8.594 -2.145 1 92.81 97 PRO A C 1
ATOM 736 O O . PRO A 1 97 ? 16.734 9.75 -2.545 1 92.81 97 PRO A O 1
ATOM 739 N N . GLY A 1 98 ? 17.078 8.109 -1.056 1 87.75 98 GLY A N 1
ATOM 740 C CA . GLY A 1 98 ? 18.016 8.883 -0.271 1 87.75 98 GLY A CA 1
ATOM 741 C C . GLY A 1 98 ? 17.359 9.789 0.75 1 87.75 98 GLY A C 1
ATOM 742 O O . GLY A 1 98 ? 18.016 10.352 1.62 1 87.75 98 GLY A O 1
ATOM 743 N N . ASP A 1 99 ? 16.109 9.906 0.658 1 93.81 99 ASP A N 1
ATOM 744 C CA . ASP A 1 99 ? 15.367 10.719 1.608 1 93.81 99 ASP A CA 1
ATOM 745 C C . ASP A 1 99 ? 14.82 9.875 2.752 1 93.81 99 ASP A C 1
ATOM 747 O O . ASP A 1 99 ? 14.234 8.812 2.52 1 93.81 99 ASP A O 1
ATOM 751 N N . THR A 1 100 ? 15.055 10.289 4.043 1 91.94 100 THR A N 1
ATOM 752 C CA . THR A 1 100 ? 14.633 9.492 5.188 1 91.94 100 THR A CA 1
ATOM 753 C C . THR A 1 100 ? 13.531 10.203 5.965 1 91.94 100 THR A C 1
ATOM 755 O O . THR A 1 100 ? 13.297 9.906 7.141 1 91.94 100 THR A O 1
ATOM 758 N N . SER A 1 101 ? 12.906 11.164 5.324 1 95.56 101 SER A N 1
ATOM 759 C CA . SER A 1 101 ? 11.812 11.875 5.977 1 95.56 101 SER A CA 1
ATOM 760 C C . SER A 1 101 ? 10.758 10.906 6.5 1 95.56 101 SER A C 1
ATOM 762 O O . SER A 1 101 ? 10.32 10.008 5.777 1 95.56 101 SER A O 1
ATOM 764 N N . PHE A 1 102 ? 10.383 11.094 7.758 1 96.19 102 PHE A N 1
ATOM 765 C CA . PHE A 1 102 ? 9.477 10.211 8.484 1 96.19 102 PHE A CA 1
ATOM 766 C C . PHE A 1 102 ? 8.703 10.977 9.547 1 96.19 102 PHE A C 1
ATOM 768 O O . PHE A 1 102 ? 9.25 11.891 10.18 1 96.19 102 PHE A O 1
ATOM 775 N N . ALA A 1 103 ? 7.441 10.664 9.633 1 96.12 103 ALA A N 1
ATOM 776 C CA . ALA A 1 103 ? 6.617 11.242 10.688 1 96.12 103 ALA A CA 1
ATOM 777 C C . ALA A 1 103 ? 5.602 10.227 11.203 1 96.12 103 ALA A C 1
ATOM 779 O O . ALA A 1 103 ? 5.223 9.297 10.492 1 96.12 103 ALA A O 1
ATOM 780 N N . THR A 1 104 ? 5.254 10.359 12.453 1 95.31 104 THR A N 1
ATOM 781 C CA . THR A 1 104 ? 4.164 9.586 13.039 1 95.31 104 THR A CA 1
ATOM 782 C C . THR A 1 104 ? 2.977 10.492 13.359 1 95.31 104 THR A C 1
ATOM 784 O O . THR A 1 104 ? 3.146 11.688 13.609 1 95.31 104 THR A O 1
ATOM 787 N N . GLY A 1 105 ? 1.836 9.898 13.234 1 92.06 105 GLY A N 1
ATOM 788 C CA . GLY A 1 105 ? 0.637 10.688 13.469 1 92.06 105 GLY A CA 1
ATOM 789 C C . GLY A 1 105 ? -0.287 10.086 14.508 1 92.06 105 GLY A C 1
ATOM 790 O O . GLY A 1 105 ? -0.198 8.891 14.805 1 92.06 105 GLY A O 1
ATOM 791 N N . GLN A 1 106 ? -1.057 10.977 15.023 1 92.75 106 GLN A N 1
ATOM 792 C CA . GLN A 1 106 ? -2.146 10.617 15.922 1 92.75 106 GLN A CA 1
ATOM 793 C C . GLN A 1 106 ? -3.465 11.234 15.461 1 92.75 106 GLN A C 1
ATOM 795 O O . GLN A 1 106 ? -3.521 12.422 15.133 1 92.75 106 GLN A O 1
ATOM 800 N N . SER A 1 107 ? -4.449 10.359 15.461 1 94.81 107 SER A N 1
ATOM 801 C CA . SER A 1 107 ? -5.766 10.852 15.062 1 94.81 107 SER A CA 1
ATOM 802 C C . SER A 1 107 ? -6.297 11.883 16.062 1 94.81 107 SER A C 1
ATOM 804 O O . SER A 1 107 ? -6.223 11.68 17.266 1 94.81 107 SER A O 1
ATOM 806 N N . MET A 1 108 ? -6.809 13.023 15.516 1 97.44 108 MET A N 1
ATOM 807 C CA . MET A 1 108 ? -7.434 14.055 16.344 1 97.44 108 MET A CA 1
ATOM 808 C C . MET A 1 108 ? -8.945 14.062 16.156 1 97.44 108 MET A C 1
ATOM 810 O O . MET A 1 108 ? -9.695 14.258 17.109 1 97.44 108 MET A O 1
ATOM 814 N N . ALA A 1 109 ? -9.375 13.906 14.938 1 97.81 109 ALA A N 1
ATOM 815 C CA . ALA A 1 109 ? -10.797 13.992 14.609 1 97.81 109 ALA A CA 1
ATOM 816 C C . ALA A 1 109 ? -11.086 13.359 13.25 1 97.81 109 ALA A C 1
ATOM 818 O O . ALA A 1 109 ? -10.18 13.203 12.43 1 97.81 109 ALA A O 1
ATOM 819 N N . PHE A 1 110 ? -12.242 12.953 13.07 1 97.06 110 PHE A N 1
ATOM 820 C CA . PHE A 1 110 ? -12.695 12.5 11.758 1 97.06 110 PHE A CA 1
ATOM 821 C C . PHE A 1 110 ? -14.172 12.836 11.547 1 97.06 110 PHE A C 1
ATOM 823 O O . PHE A 1 110 ? -14.891 13.102 12.516 1 97.06 110 PHE A O 1
ATOM 830 N N . GLU A 1 111 ? -14.492 12.922 10.297 1 96.62 111 GLU A N 1
ATOM 831 C CA . GLU A 1 111 ? -15.891 13.031 9.883 1 96.62 111 GLU A CA 1
ATOM 832 C C . GLU A 1 111 ? -16.406 11.711 9.312 1 96.62 111 GLU A C 1
ATOM 834 O O . GLU A 1 111 ? -15.922 11.242 8.281 1 96.62 111 GLU A O 1
ATOM 839 N N . TYR A 1 112 ? -17.297 11.141 10.047 1 95.44 112 TYR A N 1
ATOM 840 C CA . TYR A 1 112 ? -17.922 9.883 9.656 1 95.44 112 TYR A CA 1
ATOM 841 C C . TYR A 1 112 ? -19.25 10.133 8.953 1 95.44 112 TYR A C 1
ATOM 843 O O . TYR A 1 112 ? -20.109 10.836 9.484 1 95.44 112 TYR A O 1
ATOM 851 N N . ASP A 1 113 ? -19.375 9.586 7.703 1 95.62 113 ASP A N 1
ATOM 852 C CA . ASP A 1 113 ? -20.641 9.633 6.984 1 95.62 113 ASP A CA 1
ATOM 853 C C . ASP A 1 113 ? -21.547 8.477 7.395 1 95.62 113 ASP A C 1
ATOM 855 O O . ASP A 1 113 ? -21.328 7.336 6.977 1 95.62 113 ASP A O 1
ATOM 859 N N . THR A 1 114 ? -22.609 8.789 8.102 1 93.75 114 THR A N 1
ATOM 860 C CA . THR A 1 114 ? -23.469 7.758 8.688 1 93.75 114 THR A CA 1
ATOM 861 C C . THR A 1 114 ? -24.281 7.055 7.602 1 93.75 114 THR A C 1
ATOM 863 O O . THR A 1 114 ? -24.719 5.922 7.789 1 93.75 114 THR A O 1
ATOM 866 N N . GLN A 1 115 ? -24.5 7.738 6.496 1 94.62 115 GLN A N 1
ATOM 867 C CA . GLN A 1 115 ? -25.266 7.117 5.418 1 94.62 115 GLN A CA 1
ATOM 868 C C . GLN A 1 115 ? -24.422 6.098 4.66 1 94.62 115 GLN A C 1
ATOM 870 O O . GLN A 1 115 ? -24.844 4.949 4.48 1 94.62 115 GLN A O 1
ATOM 875 N N . SER A 1 116 ? -23.25 6.488 4.27 1 96.31 116 SER A N 1
ATOM 876 C CA . SER A 1 116 ? -22.359 5.621 3.512 1 96.31 116 SER A CA 1
ATOM 877 C C . SER A 1 116 ? -21.516 4.746 4.438 1 96.31 116 SER A C 1
ATOM 879 O O . SER A 1 116 ? -20.891 3.781 3.99 1 96.31 116 SER A O 1
ATOM 881 N N . LYS A 1 117 ? -21.422 5.07 5.68 1 96.44 117 LYS A N 1
ATOM 882 C CA . LYS A 1 117 ? -20.719 4.34 6.734 1 96.44 117 LYS A CA 1
ATOM 883 C C . LYS A 1 117 ? -19.234 4.277 6.453 1 96.44 117 LYS A C 1
ATOM 885 O O . LYS A 1 117 ? -18.609 3.217 6.586 1 96.44 117 LYS A O 1
ATOM 890 N N . ILE A 1 118 ? -18.688 5.359 5.996 1 97.25 118 ILE A N 1
ATOM 891 C CA . ILE A 1 118 ? -17.25 5.48 5.781 1 97.25 118 ILE A CA 1
ATOM 892 C C . ILE A 1 118 ? -16.75 6.82 6.332 1 97.25 118 ILE A C 1
ATOM 894 O O . ILE A 1 118 ? -17.547 7.727 6.578 1 97.25 118 ILE A O 1
ATOM 898 N N . VAL A 1 119 ? -15.477 6.883 6.602 1 97.19 119 VAL A N 1
ATOM 899 C CA . VAL A 1 119 ? -14.812 8.125 6.977 1 97.19 119 VAL A CA 1
ATOM 900 C C . VAL A 1 119 ? -14.609 9 5.738 1 97.19 119 VAL A C 1
ATOM 902 O O . VAL A 1 119 ? -14.094 8.531 4.723 1 97.19 119 VAL A O 1
ATOM 905 N N . ARG A 1 120 ? -14.984 10.289 5.852 1 96.75 120 ARG A N 1
ATOM 906 C CA . ARG A 1 120 ? -14.859 11.203 4.723 1 96.75 120 ARG A CA 1
ATOM 907 C C . ARG A 1 120 ? -13.68 12.148 4.91 1 96.75 120 ARG A C 1
ATOM 909 O O . ARG A 1 120 ? -13.023 12.531 3.938 1 96.75 120 ARG A O 1
ATOM 916 N N . TRP A 1 121 ? -13.547 12.602 6.094 1 97.94 121 TRP A N 1
ATOM 917 C CA . TRP A 1 121 ? -12.461 13.492 6.469 1 97.94 121 TRP A CA 1
ATOM 918 C C . TRP A 1 121 ? -11.727 12.977 7.703 1 97.94 121 TRP A C 1
ATOM 920 O O . TRP A 1 121 ? -12.344 12.367 8.586 1 97.94 121 TRP A O 1
ATOM 930 N N . SER A 1 122 ? -10.461 13.195 7.742 1 97.56 122 SER A N 1
ATOM 931 C CA . SER A 1 122 ? -9.68 12.891 8.938 1 97.56 122 SER A CA 1
ATOM 932 C C . SER A 1 122 ? -8.672 14 9.234 1 97.56 122 SER A C 1
ATOM 934 O O . SER A 1 122 ? -8.086 14.578 8.312 1 97.56 122 SER A O 1
ATOM 936 N N . LEU A 1 123 ? -8.547 14.32 10.453 1 98.56 123 LEU A N 1
ATOM 937 C CA . LEU A 1 123 ? -7.543 15.25 10.945 1 98.56 123 LEU A CA 1
ATOM 938 C C . LEU A 1 123 ? -6.586 14.555 11.914 1 98.56 123 LEU A C 1
ATOM 940 O O . LEU A 1 123 ? -7.023 13.859 12.828 1 98.56 123 LEU A O 1
ATOM 944 N N . GLY A 1 124 ? -5.332 14.719 11.617 1 97.12 124 GLY A N 1
ATOM 945 C CA . GLY A 1 124 ? -4.32 14.156 12.5 1 97.12 124 GLY A CA 1
ATOM 946 C C . GLY A 1 124 ? -3.24 15.148 12.883 1 97.12 124 GLY A C 1
ATOM 947 O O . GLY A 1 124 ? -2.982 16.109 12.148 1 97.12 124 GLY A O 1
ATOM 948 N N . LYS A 1 125 ? -2.65 14.906 14.078 1 96.38 125 LYS A N 1
ATOM 949 C CA . LYS A 1 125 ? -1.44 15.609 14.5 1 96.38 125 LYS A CA 1
ATOM 950 C C . LYS A 1 125 ? -0.192 14.789 14.188 1 96.38 125 LYS A C 1
ATOM 952 O O . LYS A 1 125 ? -0.217 13.562 14.258 1 96.38 125 LYS A O 1
ATOM 957 N N . ILE A 1 126 ? 0.814 15.508 13.797 1 93.56 126 ILE A N 1
ATOM 958 C CA . ILE A 1 126 ? 2.023 14.828 13.344 1 93.56 126 ILE A CA 1
ATOM 959 C C . ILE A 1 126 ? 3.178 15.141 14.289 1 93.56 126 ILE A C 1
ATOM 961 O O . ILE A 1 126 ? 3.283 16.25 14.805 1 93.56 126 ILE A O 1
ATOM 965 N N . LYS A 1 127 ? 3.943 14.156 14.562 1 90.81 127 LYS A N 1
ATOM 966 C CA . LYS A 1 127 ? 5.262 14.289 15.172 1 90.81 127 LYS A CA 1
ATOM 967 C C . LYS A 1 127 ? 6.367 13.93 14.18 1 90.81 127 LYS A C 1
ATOM 969 O O . LYS A 1 127 ? 6.559 12.758 13.859 1 90.81 127 LYS A O 1
ATOM 974 N N . ALA A 1 128 ? 6.895 15.055 13.648 1 75.81 128 ALA A N 1
ATOM 975 C CA . ALA A 1 128 ? 7.84 14.828 12.562 1 75.81 128 ALA A CA 1
ATOM 976 C C . ALA A 1 128 ? 9.266 14.68 13.094 1 75.81 128 ALA A C 1
ATOM 978 O O . ALA A 1 128 ? 9.602 15.227 14.141 1 75.81 128 ALA A O 1
ATOM 979 N N . SER A 1 129 ? 9.867 13.75 12.383 1 73.62 129 SER A N 1
ATOM 980 C CA . SER A 1 129 ? 11.32 13.781 12.523 1 73.62 129 SER A CA 1
ATOM 981 C C . SER A 1 129 ? 11.945 14.773 11.547 1 73.62 129 SER A C 1
ATOM 983 O O . SER A 1 129 ? 11.242 15.594 10.953 1 73.62 129 SER A O 1
ATOM 985 N N . GLU A 1 130 ? 13.328 14.695 11.227 1 78.12 130 GLU A N 1
ATOM 986 C CA . GLU A 1 130 ? 14.055 15.531 10.281 1 78.12 130 GLU A CA 1
ATOM 987 C C . GLU A 1 130 ? 13.602 15.266 8.844 1 78.12 130 GLU A C 1
ATOM 989 O O . GLU A 1 130 ? 13 14.227 8.562 1 78.12 130 GLU A O 1
ATOM 994 N N . GLY A 1 131 ? 13.641 16.375 8.07 1 89.56 131 GLY A N 1
ATOM 995 C CA . GLY A 1 131 ? 13.352 16.172 6.664 1 89.56 131 GLY A CA 1
ATOM 996 C C . GLY A 1 131 ? 12.164 16.969 6.172 1 89.56 131 GLY A C 1
ATOM 997 O O . GLY A 1 131 ? 11.875 18.047 6.715 1 89.56 131 GLY A O 1
ATOM 998 N N . ALA A 1 132 ? 11.492 16.422 5.129 1 93.38 132 ALA A N 1
ATOM 999 C CA . ALA A 1 132 ? 10.469 17.141 4.375 1 93.38 132 ALA A CA 1
ATOM 1000 C C . ALA A 1 132 ? 9.266 17.453 5.254 1 93.38 132 ALA A C 1
ATOM 1002 O O . ALA A 1 132 ? 8.484 18.359 4.941 1 93.38 132 ALA A O 1
ATOM 1003 N N . PHE A 1 133 ? 9.117 16.703 6.395 1 95.94 133 PHE A N 1
ATOM 1004 C CA . PHE A 1 133 ? 7.926 16.844 7.219 1 95.94 133 PHE A CA 1
ATOM 1005 C C . PHE A 1 133 ? 8.25 17.562 8.523 1 95.94 133 PHE A C 1
ATOM 1007 O O . PHE A 1 133 ? 7.406 17.625 9.422 1 95.94 133 PHE A O 1
ATOM 1014 N N . SER A 1 134 ? 9.445 18.109 8.711 1 94.31 134 SER A N 1
ATOM 1015 C CA . SER A 1 134 ? 9.969 18.562 9.992 1 94.31 134 SER A CA 1
ATOM 1016 C C . SER A 1 134 ? 9.141 19.703 10.555 1 94.31 134 SER A C 1
ATOM 1018 O O . SER A 1 134 ? 9.086 19.906 11.766 1 94.31 134 SER A O 1
ATOM 1020 N N . ASP A 1 135 ? 8.477 20.438 9.734 1 94.94 135 ASP A N 1
ATOM 1021 C CA . ASP A 1 135 ? 7.723 21.578 10.25 1 94.94 135 ASP A CA 1
ATOM 1022 C C . ASP A 1 135 ? 6.223 21.344 10.133 1 94.94 135 ASP A C 1
ATOM 1024 O O . ASP A 1 135 ? 5.422 22.25 10.383 1 94.94 135 ASP A O 1
ATOM 1028 N N . ILE A 1 136 ? 5.805 20.203 9.695 1 97.12 136 ILE A N 1
ATOM 1029 C CA . ILE A 1 136 ? 4.387 19.875 9.578 1 97.12 136 ILE A CA 1
ATOM 1030 C C . ILE A 1 136 ? 3.801 19.594 10.953 1 97.12 136 ILE A C 1
ATOM 1032 O O . ILE A 1 136 ? 4.406 18.875 11.75 1 97.12 136 ILE A O 1
ATOM 1036 N N . THR A 1 137 ? 2.645 20.125 11.234 1 97 137 THR A N 1
ATOM 1037 C CA . THR A 1 137 ? 2.002 19.938 12.531 1 97 137 THR A CA 1
ATOM 1038 C C . THR A 1 137 ? 0.745 19.094 12.391 1 97 137 THR A C 1
ATOM 1040 O O . THR A 1 137 ? 0.429 18.281 13.273 1 97 137 THR A O 1
ATOM 1043 N N . HIS A 1 138 ? 0.037 19.312 11.258 1 97.69 138 HIS A N 1
ATOM 1044 C CA . HIS A 1 138 ? -1.229 18.609 11.07 1 97.69 138 HIS A CA 1
ATOM 1045 C C . HIS A 1 138 ? -1.395 18.141 9.633 1 97.69 138 HIS A C 1
ATOM 1047 O O . HIS A 1 138 ? -0.881 18.766 8.703 1 97.69 138 HIS A O 1
ATOM 1053 N N . ILE A 1 139 ? -2.066 17.062 9.492 1 97.69 139 ILE A N 1
ATOM 1054 C CA . ILE A 1 139 ? -2.5 16.547 8.195 1 97.69 139 ILE A CA 1
ATOM 1055 C C . ILE A 1 139 ? -4.023 16.453 8.164 1 97.69 139 ILE A C 1
ATOM 1057 O O . ILE A 1 139 ? -4.633 15.859 9.055 1 97.69 139 ILE A O 1
ATOM 1061 N N . LEU A 1 140 ? -4.625 17.094 7.227 1 98.5 140 LEU A N 1
ATOM 1062 C CA . LEU A 1 140 ? -6.051 16.969 6.945 1 98.5 140 LEU A CA 1
ATOM 1063 C C . LEU A 1 140 ? -6.285 16.141 5.68 1 98.5 140 LEU A C 1
ATOM 1065 O O . LEU A 1 140 ? -5.828 16.516 4.598 1 98.5 140 LEU A O 1
ATOM 1069 N N . GLY A 1 141 ? -6.988 15.047 5.832 1 98.06 141 GLY A N 1
ATOM 1070 C CA . GLY A 1 141 ? -7.219 14.148 4.703 1 98.06 141 GLY A CA 1
ATOM 1071 C C . GLY A 1 141 ? -8.664 14.133 4.246 1 98.06 141 GLY A C 1
ATOM 1072 O O . GLY A 1 141 ? -9.578 14.047 5.066 1 98.06 141 GLY A O 1
ATOM 1073 N N . TYR A 1 142 ? -8.859 14.297 2.957 1 97.88 142 TYR A N 1
ATOM 1074 C CA . TYR A 1 142 ? -10.141 14.016 2.316 1 97.88 142 TYR A CA 1
ATOM 1075 C C . TYR A 1 142 ? -10.117 12.648 1.635 1 97.88 142 TYR A C 1
ATOM 1077 O O . TYR A 1 142 ? -9.25 12.383 0.797 1 97.88 142 TYR A O 1
ATOM 1085 N N . HIS A 1 143 ? -11.078 11.758 1.999 1 97 143 HIS A N 1
ATOM 1086 C CA . HIS A 1 143 ? -11.148 10.383 1.505 1 97 143 HIS A CA 1
ATOM 1087 C C . HIS A 1 143 ? -12.289 10.227 0.501 1 97 143 HIS A C 1
ATOM 1089 O O . HIS A 1 143 ? -13.461 10.18 0.886 1 97 143 HIS A O 1
ATOM 1095 N N . ASN A 1 144 ? -11.914 10.117 -0.741 1 95.62 144 ASN A N 1
ATOM 1096 C CA . ASN A 1 144 ? -12.883 9.812 -1.791 1 95.62 144 ASN A CA 1
ATOM 1097 C C . ASN A 1 144 ? -12.969 8.312 -2.064 1 95.62 144 ASN A C 1
ATOM 1099 O O . ASN A 1 144 ? -12.414 7.828 -3.055 1 95.62 144 ASN A O 1
ATOM 1103 N N . SER A 1 145 ? -13.727 7.625 -1.221 1 96.31 145 SER A N 1
ATOM 1104 C CA . SER A 1 145 ? -13.891 6.176 -1.299 1 96.31 145 SER A CA 1
ATOM 1105 C C . SER A 1 145 ? -14.672 5.773 -2.541 1 96.31 145 SER A C 1
ATOM 1107 O O . SER A 1 145 ? -15.656 6.43 -2.9 1 96.31 145 SER A O 1
ATOM 1109 N N . LYS A 1 146 ? -14.305 4.641 -3.16 1 93.88 146 LYS A N 1
ATOM 1110 C CA . LYS A 1 146 ? -14.867 4.266 -4.453 1 93.88 146 LYS A CA 1
ATOM 1111 C C . LYS A 1 146 ? -16.109 3.404 -4.285 1 93.88 146 LYS A C 1
ATOM 1113 O O . LYS A 1 146 ? -16.828 3.139 -5.254 1 93.88 146 LYS A O 1
ATOM 1118 N N . HIS A 1 147 ? -16.328 2.922 -3.141 1 94.12 147 HIS A N 1
ATOM 1119 C CA . HIS A 1 147 ? -17.578 2.299 -2.738 1 94.12 147 HIS A CA 1
ATOM 1120 C C . HIS A 1 147 ? -17.891 2.566 -1.267 1 94.12 147 HIS A C 1
ATOM 1122 O O . HIS A 1 147 ? -17.109 3.234 -0.582 1 94.12 147 HIS A O 1
ATOM 1128 N N . ASP A 1 148 ? -19.062 2.223 -0.814 1 94.56 148 ASP A N 1
ATOM 1129 C CA . ASP A 1 148 ? -19.422 2.463 0.581 1 94.56 148 ASP A CA 1
ATOM 1130 C C . ASP A 1 148 ? -19.766 1.157 1.292 1 94.56 148 ASP A C 1
ATOM 1132 O O . ASP A 1 148 ? -19.562 0.072 0.743 1 94.56 148 ASP A O 1
ATOM 1136 N N . LEU A 1 149 ? -20.016 1.315 2.553 1 96.31 149 LEU A N 1
ATOM 1137 C CA . LEU A 1 149 ? -20.25 0.16 3.414 1 96.31 149 LEU A CA 1
ATOM 1138 C C . LEU A 1 149 ? -21.641 0.201 4.023 1 96.31 149 LEU A C 1
ATOM 1140 O O . LEU A 1 149 ? -21.844 -0.207 5.172 1 96.31 149 LEU A O 1
ATOM 1144 N N . SER A 1 150 ? -22.578 0.688 3.271 1 93.31 150 SER A N 1
ATOM 1145 C CA . SER A 1 150 ? -23.922 0.922 3.812 1 93.31 150 SER A CA 1
ATOM 1146 C C . SER A 1 150 ? -24.734 -0.37 3.871 1 93.31 150 SER A C 1
ATOM 1148 O O . SER A 1 150 ? -25.703 -0.462 4.613 1 93.31 150 SER A O 1
ATOM 1150 N N . GLU A 1 151 ? -24.25 -1.323 3.168 1 83.19 151 GLU A N 1
ATOM 1151 C CA . GLU A 1 151 ? -25.109 -2.494 3.018 1 83.19 151 GLU A CA 1
ATOM 1152 C C . GLU A 1 151 ? -24.875 -3.492 4.148 1 83.19 151 GLU A C 1
ATOM 1154 O O . GLU A 1 151 ? -23.734 -3.887 4.418 1 83.19 151 GLU A O 1
ATOM 1159 N N . GLY A 1 152 ? -25.984 -3.822 4.844 1 80.19 152 GLY A N 1
ATOM 1160 C CA . GLY A 1 152 ? -26.094 -5.023 5.66 1 80.19 152 GLY A CA 1
ATOM 1161 C C . GLY A 1 152 ? -25.344 -4.914 6.977 1 80.19 152 GLY A C 1
ATOM 1162 O O . GLY A 1 152 ? -24.844 -3.842 7.328 1 80.19 152 GLY A O 1
ATOM 1163 N N . SER A 1 153 ? -25.609 -5.965 7.84 1 88.81 153 SER A N 1
ATOM 1164 C CA . SER A 1 153 ? -24.875 -6.23 9.07 1 88.81 153 SER A CA 1
ATOM 1165 C C . SER A 1 153 ? -23.906 -7.395 8.883 1 88.81 153 SER A C 1
ATOM 1167 O O . SER A 1 153 ? -24.094 -8.227 7.996 1 88.81 153 SER A O 1
ATOM 1169 N N . HIS A 1 154 ? -22.859 -7.246 9.719 1 94.56 154 HIS A N 1
ATOM 1170 C CA . HIS A 1 154 ? -21.797 -8.242 9.641 1 94.56 154 HIS A CA 1
ATOM 1171 C C . HIS A 1 154 ? -21.391 -8.734 11.031 1 94.56 154 HIS A C 1
ATOM 1173 O O . HIS A 1 154 ? -21.75 -8.117 12.039 1 94.56 154 HIS A O 1
ATOM 1179 N N . PRO A 1 155 ? -20.734 -9.953 11.047 1 95.75 155 PRO A N 1
ATOM 1180 C CA . PRO A 1 155 ? -20.172 -10.352 12.336 1 95.75 155 PRO A CA 1
ATOM 1181 C C . PRO A 1 155 ? -19.172 -9.344 12.875 1 95.75 155 PRO A C 1
ATOM 1183 O O . PRO A 1 155 ? -18.484 -8.664 12.102 1 95.75 155 PRO A O 1
ATOM 1186 N N . ASP A 1 156 ? -19.125 -9.312 14.258 1 97.69 156 ASP A N 1
ATOM 1187 C CA . ASP A 1 156 ? -18.141 -8.438 14.883 1 97.69 156 ASP A CA 1
ATOM 1188 C C . ASP A 1 156 ? -16.719 -8.758 14.406 1 97.69 156 ASP A C 1
ATOM 1190 O O . ASP A 1 156 ? -16.328 -9.922 14.359 1 97.69 156 ASP A O 1
ATOM 1194 N N . GLY A 1 157 ? -16.047 -7.711 13.984 1 97.44 157 GLY A N 1
ATOM 1195 C CA . GLY A 1 157 ? -14.656 -7.891 13.594 1 97.44 157 GLY A CA 1
ATOM 1196 C C . GLY A 1 157 ? -14.484 -8.195 12.117 1 97.44 157 GLY A C 1
ATOM 1197 O O . GLY A 1 157 ? -13.359 -8.312 11.625 1 97.44 157 GLY A O 1
ATOM 1198 N N . TYR A 1 158 ? -15.609 -8.305 11.406 1 97.19 158 TYR A N 1
ATOM 1199 C CA . TYR A 1 158 ? -15.555 -8.531 9.961 1 97.19 158 TYR A CA 1
ATOM 1200 C C . TYR A 1 158 ? -14.82 -7.391 9.266 1 97.19 158 TYR A C 1
ATOM 1202 O O . TYR A 1 158 ? -15.023 -6.219 9.594 1 97.19 158 TYR A O 1
ATOM 1210 N N . VAL A 1 159 ? -13.93 -7.754 8.289 1 97.06 159 VAL A N 1
ATOM 1211 C CA . VAL A 1 159 ? -13.094 -6.738 7.656 1 97.06 159 VAL A CA 1
ATOM 1212 C C . VAL A 1 159 ? -13.445 -6.629 6.176 1 97.06 159 VAL A C 1
ATOM 1214 O O . VAL A 1 159 ? -13.594 -7.645 5.488 1 97.06 159 VAL A O 1
ATOM 1217 N N . ARG A 1 160 ? -13.586 -5.375 5.73 1 96.56 160 ARG A N 1
ATOM 1218 C CA . ARG A 1 160 ? -13.734 -5.039 4.316 1 96.56 160 ARG A CA 1
ATOM 1219 C C . ARG A 1 160 ? -12.711 -3.998 3.891 1 96.56 160 ARG A C 1
ATOM 1221 O O . ARG A 1 160 ? -12.391 -3.086 4.656 1 96.56 160 ARG A O 1
ATOM 1228 N N . SER A 1 161 ? -12.219 -4.246 2.691 1 97.12 161 SER A N 1
ATOM 1229 C CA . SER A 1 161 ? -11.305 -3.266 2.113 1 97.12 161 SER A CA 1
ATOM 1230 C C . SER A 1 161 ? -12.039 -2.318 1.167 1 97.12 161 SER A C 1
ATOM 1232 O O . SER A 1 161 ? -12.906 -2.744 0.404 1 97.12 161 SER A O 1
ATOM 1234 N N . ILE A 1 162 ? -11.625 -1.067 1.229 1 97.5 162 ILE A N 1
ATOM 1235 C CA . ILE A 1 162 ? -12.148 -0.059 0.314 1 97.5 162 ILE A CA 1
ATOM 1236 C C . ILE A 1 162 ? -10.992 0.665 -0.369 1 97.5 162 ILE A C 1
ATOM 1238 O O . ILE A 1 162 ? -10.016 1.049 0.285 1 97.5 162 ILE A O 1
ATOM 1242 N N . THR A 1 163 ? -11.078 0.803 -1.704 1 98.25 163 THR A N 1
ATOM 1243 C CA . THR A 1 163 ? -10.125 1.647 -2.414 1 98.25 163 THR A CA 1
ATOM 1244 C C . THR A 1 163 ? -10.523 3.117 -2.312 1 98.25 163 THR A C 1
ATOM 1246 O O . THR A 1 163 ? -11.711 3.441 -2.262 1 98.25 163 THR A O 1
ATOM 1249 N N . VAL A 1 164 ? -9.492 3.967 -2.24 1 97.94 164 VAL A N 1
ATOM 1250 C CA . VAL A 1 164 ? -9.781 5.363 -1.94 1 97.94 164 VAL A CA 1
ATOM 1251 C C . VAL A 1 164 ? -8.797 6.27 -2.678 1 97.94 164 VAL A C 1
ATOM 1253 O O . VAL A 1 164 ? -7.609 5.949 -2.779 1 97.94 164 VAL A O 1
ATOM 1256 N N . ASP A 1 165 ? -9.344 7.336 -3.258 1 96.62 165 ASP A N 1
ATOM 1257 C CA . ASP A 1 165 ? -8.516 8.492 -3.586 1 96.62 165 ASP A CA 1
ATOM 1258 C C . ASP A 1 165 ? -8.398 9.445 -2.395 1 96.62 165 ASP A C 1
ATOM 1260 O O . ASP A 1 165 ? -9.383 9.68 -1.688 1 96.62 165 ASP A O 1
ATOM 1264 N N . VAL A 1 166 ? -7.18 9.969 -2.203 1 97.12 166 VAL A N 1
ATOM 1265 C CA . VAL A 1 166 ? -6.98 10.828 -1.04 1 97.12 166 VAL A CA 1
ATOM 1266 C C . VAL A 1 166 ? -6.406 12.172 -1.48 1 97.12 166 VAL A C 1
ATOM 1268 O O . VAL A 1 166 ? -5.527 12.227 -2.346 1 97.12 166 VAL A O 1
ATOM 1271 N N . THR A 1 167 ? -6.969 13.203 -0.994 1 97.94 167 THR A N 1
ATOM 1272 C CA . THR A 1 167 ? -6.309 14.508 -0.938 1 97.94 167 THR A CA 1
ATOM 1273 C C . THR A 1 167 ? -5.84 14.812 0.481 1 97.94 167 THR A C 1
ATOM 1275 O O . THR A 1 167 ? -6.648 14.867 1.41 1 97.94 167 THR A O 1
ATOM 1278 N N . ALA A 1 168 ? -4.562 14.961 0.624 1 98.12 168 ALA A N 1
ATOM 1279 C CA . ALA A 1 168 ? -3.986 15.234 1.938 1 98.12 168 ALA A CA 1
ATOM 1280 C C . ALA A 1 168 ? -3.408 16.641 1.999 1 98.12 168 ALA A C 1
ATOM 1282 O O . ALA A 1 168 ? -2.547 17 1.192 1 98.12 168 ALA A O 1
ATOM 1283 N N . LEU A 1 169 ? -3.891 17.422 2.965 1 98.62 169 LEU A N 1
ATOM 1284 C CA . LEU A 1 169 ? -3.406 18.781 3.203 1 98.62 169 LEU A CA 1
ATOM 1285 C C . LEU A 1 169 ? -2.469 18.812 4.402 1 98.62 169 LEU A C 1
ATOM 1287 O O . LEU A 1 169 ? -2.807 18.312 5.477 1 98.62 169 LEU A O 1
ATOM 1291 N N . TYR A 1 170 ? -1.346 19.391 4.188 1 98.25 170 TYR A N 1
ATOM 1292 C CA . TYR A 1 170 ? -0.331 19.484 5.23 1 98.25 170 TYR A CA 1
ATOM 1293 C C . TYR A 1 170 ? -0.219 20.906 5.77 1 98.25 170 TYR A C 1
ATOM 1295 O O . TYR A 1 170 ? -0.173 21.859 4.996 1 98.25 170 TYR A O 1
ATOM 1303 N N . TYR A 1 171 ? -0.215 20.984 7.07 1 98.06 171 TYR A N 1
ATOM 1304 C CA . TYR A 1 171 ? -0.208 22.281 7.75 1 98.06 171 TYR A CA 1
ATOM 1305 C C . TYR A 1 171 ? 1.029 22.438 8.625 1 98.06 171 TYR A C 1
ATOM 1307 O O . TYR A 1 171 ? 1.555 21.453 9.141 1 98.06 171 TYR A O 1
ATOM 1315 N N . CYS A 1 172 ? 1.501 23.656 8.828 1 97.31 172 CYS A N 1
ATOM 1316 C CA . CYS A 1 172 ? 2.607 24 9.711 1 97.31 172 CYS A CA 1
ATOM 1317 C C . CYS A 1 172 ? 2.252 25.188 10.602 1 97.31 172 CYS A C 1
ATOM 1319 O O . CYS A 1 172 ? 1.232 25.844 10.383 1 97.31 172 CYS A O 1
ATOM 1321 N N . LYS A 1 173 ? 3.111 25.344 11.578 1 95.62 173 LYS A N 1
ATOM 1322 C CA . LYS A 1 173 ? 2.877 26.484 12.469 1 95.62 173 LYS A CA 1
ATOM 1323 C C . LYS A 1 173 ? 3.012 27.812 11.719 1 95.62 173 LYS A C 1
ATOM 1325 O O . LYS A 1 173 ? 3.904 27.969 10.883 1 95.62 173 LYS A O 1
ATOM 1330 N N . GLU A 1 174 ? 2.066 28.688 12.031 1 91.81 174 GLU A N 1
ATOM 1331 C CA . GLU A 1 174 ? 2.111 30.016 11.438 1 91.81 174 GLU A CA 1
ATOM 1332 C C . GLU A 1 174 ? 3.393 30.75 11.828 1 91.81 174 GLU A C 1
ATOM 1334 O O . GLU A 1 174 ? 3.879 30.609 12.945 1 91.81 174 GLU A O 1
ATOM 1339 N N . MET B 1 1 ? -16.438 -5.855 -11.562 1 84.62 1 MET B N 1
ATOM 1340 C CA . MET B 1 1 ? -15.008 -6.02 -11.773 1 84.62 1 MET B CA 1
ATOM 1341 C C . MET B 1 1 ? -14.57 -7.438 -11.43 1 84.62 1 MET B C 1
ATOM 1343 O O . MET B 1 1 ? -15.125 -8.062 -10.523 1 84.62 1 MET B O 1
ATOM 1347 N N . GLN B 1 2 ? -13.68 -7.953 -12.32 1 93.5 2 GLN B N 1
ATOM 1348 C CA . GLN B 1 2 ? -13.156 -9.297 -12.125 1 93.5 2 GLN B CA 1
ATOM 1349 C C . GLN B 1 2 ? -11.625 -9.297 -12.078 1 93.5 2 GLN B C 1
ATOM 1351 O O . GLN B 1 2 ? -10.984 -8.5 -12.766 1 93.5 2 GLN B O 1
ATOM 1356 N N . ILE B 1 3 ? -11.094 -10.195 -11.25 1 97.25 3 ILE B N 1
ATOM 1357 C CA . ILE B 1 3 ? -9.648 -10.359 -11.172 1 97.25 3 ILE B CA 1
ATOM 1358 C C . ILE B 1 3 ? -9.18 -11.336 -12.25 1 97.25 3 ILE B C 1
ATOM 1360 O O . ILE B 1 3 ? -9.812 -12.367 -12.477 1 97.25 3 ILE B O 1
ATOM 1364 N N . GLY B 1 4 ? -8 -11.008 -12.812 1 97.06 4 GLY B N 1
ATOM 1365 C CA . GLY B 1 4 ? -7.344 -11.969 -13.68 1 97.06 4 GLY B CA 1
ATOM 1366 C C . GLY B 1 4 ? -7.9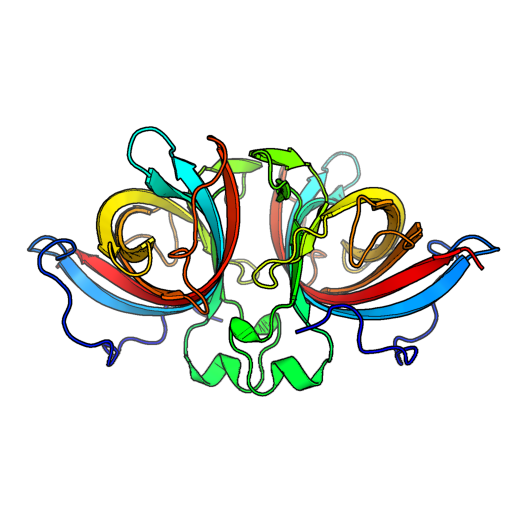45 -12.031 -15.07 1 97.06 4 GLY B C 1
ATOM 1367 O O . GLY B 1 4 ? -8.133 -13.117 -15.633 1 97.06 4 GLY B O 1
ATOM 1368 N N . THR B 1 5 ? -8.336 -10.867 -15.602 1 97.19 5 THR B N 1
ATOM 1369 C CA . THR B 1 5 ? -8.984 -10.852 -16.906 1 97.19 5 THR B CA 1
ATOM 1370 C C . THR B 1 5 ? -7.949 -10.836 -18.031 1 97.19 5 THR B C 1
ATOM 1372 O O . THR B 1 5 ? -8.281 -11.07 -19.188 1 97.19 5 THR B O 1
ATOM 1375 N N . ASN B 1 6 ? -6.691 -10.555 -17.75 1 97.44 6 ASN B N 1
ATOM 1376 C CA . ASN B 1 6 ? -5.621 -10.602 -18.75 1 97.44 6 ASN B CA 1
ATOM 1377 C C . ASN B 1 6 ? -4.992 -11.992 -18.812 1 97.44 6 ASN B C 1
ATOM 1379 O O . ASN B 1 6 ? -4.145 -12.336 -18 1 97.44 6 ASN B O 1
ATOM 1383 N N . THR B 1 7 ? -5.328 -12.766 -19.906 1 97.75 7 THR B N 1
ATOM 1384 C CA . THR B 1 7 ? -4.898 -14.156 -20 1 97.75 7 THR B CA 1
ATOM 1385 C C . THR B 1 7 ? -3.779 -14.312 -21.016 1 97.75 7 THR B C 1
ATOM 1387 O O . THR B 1 7 ? -3.365 -15.43 -21.328 1 97.75 7 THR B O 1
ATOM 1390 N N . GLU B 1 8 ? -3.297 -13.211 -21.547 1 96.81 8 GLU B N 1
ATOM 1391 C CA . GLU B 1 8 ? -2.168 -13.25 -22.469 1 96.81 8 GLU B CA 1
ATOM 1392 C C . GLU B 1 8 ? -0.84 -13.172 -21.719 1 96.81 8 GLU B C 1
ATOM 1394 O O . GLU B 1 8 ? -0.647 -12.297 -20.875 1 96.81 8 GLU B O 1
ATOM 1399 N N . PHE B 1 9 ? 0.009 -14.133 -22.031 1 97.44 9 PHE B N 1
ATOM 1400 C CA . PHE B 1 9 ? 1.337 -14.086 -21.438 1 97.44 9 PHE B CA 1
ATOM 1401 C C . PHE B 1 9 ? 2.064 -12.805 -21.828 1 97.44 9 PHE B C 1
ATOM 1403 O O . PHE B 1 9 ? 2.156 -12.484 -23.016 1 97.44 9 PHE B O 1
ATOM 1410 N N . PRO B 1 10 ? 2.545 -12.094 -20.844 1 96.12 10 PRO B N 1
ATOM 1411 C CA . PRO B 1 10 ? 3.143 -10.797 -21.172 1 96.12 10 PRO B CA 1
ATOM 1412 C C . PRO B 1 10 ? 4.551 -10.922 -21.75 1 96.12 10 PRO B C 1
ATOM 1414 O O . PRO B 1 10 ? 5.195 -11.961 -21.594 1 96.12 10 PRO B O 1
ATOM 1417 N N . ASN B 1 11 ? 4.945 -9.789 -22.422 1 90.81 11 ASN B N 1
ATOM 1418 C CA . ASN B 1 11 ? 6.332 -9.688 -22.859 1 90.81 11 ASN B CA 1
ATOM 1419 C C . ASN B 1 11 ? 7.246 -9.227 -21.734 1 90.81 11 ASN B C 1
ATOM 1421 O O . ASN B 1 11 ? 7.391 -8.023 -21.5 1 90.81 11 ASN B O 1
ATOM 1425 N N . ILE B 1 12 ? 7.824 -10.109 -20.938 1 89.69 12 ILE B N 1
ATOM 1426 C CA . ILE B 1 12 ? 8.609 -9.75 -19.766 1 89.69 12 ILE B CA 1
ATOM 1427 C C . ILE B 1 12 ? 10.023 -10.297 -19.906 1 89.69 12 ILE B C 1
ATOM 1429 O O . ILE B 1 12 ? 10.805 -10.266 -18.953 1 89.69 12 ILE B O 1
ATOM 1433 N N . GLY B 1 13 ? 10.516 -10.766 -21.016 1 86.69 13 GLY B N 1
ATOM 1434 C CA . GLY B 1 13 ? 11.828 -11.352 -21.203 1 86.69 13 GLY B CA 1
ATOM 1435 C C . GLY B 1 13 ? 11.914 -12.789 -20.734 1 86.69 13 GLY B C 1
ATOM 1436 O O . GLY B 1 13 ? 10.906 -13.398 -20.391 1 86.69 13 GLY B O 1
ATOM 1437 N N . ASP B 1 14 ? 13.148 -13.297 -20.609 1 92.62 14 ASP B N 1
ATOM 1438 C CA . ASP B 1 14 ? 13.375 -14.688 -20.203 1 92.62 14 ASP B CA 1
ATOM 1439 C C . ASP B 1 14 ? 13.266 -14.852 -18.703 1 92.62 14 ASP B C 1
ATOM 1441 O O . ASP B 1 14 ? 13.82 -14.047 -17.938 1 92.62 14 ASP B O 1
ATOM 1445 N N . ILE B 1 15 ? 12.508 -15.844 -18.359 1 96.44 15 ILE B N 1
ATOM 1446 C CA . ILE B 1 15 ? 12.43 -16.203 -16.938 1 96.44 15 ILE B CA 1
ATOM 1447 C C . ILE B 1 15 ? 13.664 -17 -16.531 1 96.44 15 ILE B C 1
ATOM 1449 O O . ILE B 1 15 ? 13.969 -18.031 -17.141 1 96.44 15 ILE B O 1
ATOM 1453 N N . PRO B 1 16 ? 14.328 -16.469 -15.547 1 97.06 16 PRO B N 1
ATOM 1454 C CA . PRO B 1 16 ? 15.516 -17.203 -15.125 1 97.06 16 PRO B CA 1
ATOM 1455 C C . PRO B 1 16 ? 15.188 -18.609 -14.633 1 97.06 16 PRO B C 1
ATOM 1457 O O . PRO B 1 16 ? 14.109 -18.844 -14.078 1 97.06 16 PRO B O 1
ATOM 1460 N N . GLU B 1 17 ? 16.219 -19.484 -14.711 1 96.94 17 GLU B N 1
ATOM 1461 C CA . GLU B 1 17 ? 16.062 -20.859 -14.242 1 96.94 17 GLU B CA 1
ATOM 1462 C C . GLU B 1 17 ? 15.836 -20.906 -12.734 1 96.94 17 GLU B C 1
ATOM 1464 O O . GLU B 1 17 ? 15.117 -21.781 -12.234 1 96.94 17 GLU B O 1
ATOM 1469 N N . SER B 1 18 ? 16.359 -19.969 -11.969 1 96.5 18 SER B N 1
ATOM 1470 C CA . SER B 1 18 ? 16.312 -19.938 -10.508 1 96.5 18 SER B CA 1
ATOM 1471 C C . SER B 1 18 ? 14.898 -19.734 -9.992 1 96.5 18 SER B C 1
ATOM 1473 O O . SER B 1 18 ? 14.602 -20 -8.828 1 96.5 18 SER B O 1
ATOM 1475 N N . VAL B 1 19 ? 13.977 -19.219 -10.898 1 98.38 19 VAL B N 1
ATOM 1476 C CA . VAL B 1 19 ? 12.602 -18.969 -10.461 1 98.38 19 VAL B CA 1
ATOM 1477 C C . VAL B 1 19 ? 11.625 -19.688 -11.391 1 98.38 19 VAL B C 1
ATOM 1479 O O . VAL B 1 19 ? 10.508 -19.219 -11.602 1 98.38 19 VAL B O 1
ATOM 1482 N N . LYS B 1 20 ? 12.094 -20.688 -11.969 1 97.25 20 LYS B N 1
ATOM 1483 C CA . LYS B 1 20 ? 11.219 -21.453 -12.844 1 97.25 20 LYS B CA 1
ATOM 1484 C C . LYS B 1 20 ? 10.039 -22.047 -12.078 1 97.25 20 LYS B C 1
ATOM 1486 O O . LYS B 1 20 ? 10.219 -22.625 -11 1 97.25 20 LYS B O 1
ATOM 1491 N N . VAL B 1 21 ? 8.883 -21.891 -12.625 1 98.19 21 VAL B N 1
ATOM 1492 C CA . VAL B 1 21 ? 7.699 -22.5 -12.031 1 98.19 21 VAL B CA 1
ATOM 1493 C C . VAL B 1 21 ? 7.766 -24.016 -12.195 1 98.19 21 VAL B C 1
ATOM 1495 O O . VAL B 1 21 ? 8.133 -24.516 -13.266 1 98.19 21 VAL B O 1
ATOM 1498 N N . PRO B 1 22 ? 7.477 -24.75 -11.148 1 98 22 PRO B N 1
ATOM 1499 C CA . PRO B 1 22 ? 7.566 -26.203 -11.234 1 98 22 PRO B CA 1
ATOM 1500 C C . PRO B 1 22 ? 6.727 -26.781 -12.375 1 98 22 PRO B C 1
ATOM 1502 O O . PRO B 1 22 ? 5.656 -26.25 -12.688 1 98 22 PRO B O 1
ATOM 1505 N N . ASP B 1 23 ? 7.215 -27.906 -12.844 1 98 23 ASP B N 1
ATOM 1506 C CA . ASP B 1 23 ? 6.477 -28.609 -13.883 1 98 23 ASP B CA 1
ATOM 1507 C C . ASP B 1 23 ? 5.066 -28.969 -13.406 1 98 23 ASP B C 1
ATOM 1509 O O . ASP B 1 23 ? 4.852 -29.234 -12.227 1 98 23 ASP B O 1
ATOM 1513 N N . GLY B 1 24 ? 4.133 -28.984 -14.375 1 98.19 24 GLY B N 1
ATOM 1514 C CA . GLY B 1 24 ? 2.762 -29.328 -14.039 1 98.19 24 GLY B CA 1
ATOM 1515 C C . GLY B 1 24 ? 1.913 -28.125 -13.703 1 98.19 24 GLY B C 1
ATOM 1516 O O . GLY B 1 24 ? 0.725 -28.25 -13.398 1 98.19 24 GLY B O 1
ATOM 1517 N N . ASN B 1 25 ? 2.5 -27 -13.734 1 98.38 25 ASN B N 1
ATOM 1518 C CA . ASN B 1 25 ? 1.781 -25.75 -13.562 1 98.38 25 ASN B CA 1
ATOM 1519 C C . ASN B 1 25 ? 1.784 -24.906 -14.836 1 98.38 25 ASN B C 1
ATOM 1521 O O . ASN B 1 25 ? 2.795 -24.859 -15.547 1 98.38 25 ASN B O 1
ATOM 1525 N N . VAL B 1 26 ? 0.611 -24.25 -15.148 1 98.25 26 VAL B N 1
ATOM 1526 C CA . VAL B 1 26 ? 0.486 -23.484 -16.375 1 98.25 26 VAL B CA 1
ATOM 1527 C C . VAL B 1 26 ? 0.04 -22.062 -16.062 1 98.25 26 VAL B C 1
ATOM 1529 O O . VAL B 1 26 ? -0.682 -21.828 -15.078 1 98.25 26 VAL B O 1
ATOM 1532 N N . PHE B 1 27 ? 0.471 -21.141 -16.922 1 98.31 27 PHE B N 1
ATOM 1533 C CA . PHE B 1 27 ? 0.088 -19.734 -16.797 1 98.31 27 PHE B CA 1
ATOM 1534 C C . PHE B 1 27 ? -1.418 -19.578 -16.953 1 98.31 27 PHE B C 1
ATOM 1536 O O . PHE B 1 27 ? -2.023 -20.172 -17.844 1 98.31 27 PHE B O 1
ATOM 1543 N N . LYS B 1 28 ? -2.002 -18.797 -16.062 1 97.88 28 LYS B N 1
ATOM 1544 C CA . LYS B 1 28 ? -3.443 -18.578 -16.125 1 97.88 28 LYS B CA 1
ATOM 1545 C C . LYS B 1 28 ? -3.766 -17.125 -16.469 1 97.88 28 LYS B C 1
ATOM 1547 O O . LYS B 1 28 ? -4.562 -16.859 -17.375 1 97.88 28 LYS B O 1
ATOM 1552 N N . PHE B 1 29 ? -3.205 -16.109 -15.75 1 98.25 29 PHE B N 1
ATOM 1553 C CA . PHE B 1 29 ? -3.393 -14.695 -16.031 1 98.25 29 PHE B CA 1
ATOM 1554 C C . PHE B 1 29 ? -2.26 -13.875 -15.438 1 98.25 29 PHE B C 1
ATOM 1556 O O . PHE B 1 29 ? -1.412 -14.398 -14.711 1 98.25 29 PHE B O 1
ATOM 1563 N N . ALA B 1 30 ? -2.191 -12.641 -15.852 1 98.56 30 ALA B N 1
ATOM 1564 C CA . ALA B 1 30 ? -1.232 -11.688 -15.297 1 98.56 30 ALA B CA 1
ATOM 1565 C C . ALA B 1 30 ? -1.945 -10.523 -14.609 1 98.56 30 ALA B C 1
ATOM 1567 O O . ALA B 1 30 ? -3.049 -10.141 -15.008 1 98.56 30 ALA B O 1
ATOM 1568 N N . LEU B 1 31 ? -1.383 -10.039 -13.539 1 98.19 31 LEU B N 1
ATOM 1569 C CA . LEU B 1 31 ? -1.692 -8.734 -12.977 1 98.19 31 LEU B CA 1
ATOM 1570 C C . LEU B 1 31 ? -0.475 -7.812 -13.039 1 98.19 31 LEU B C 1
ATOM 1572 O O . LEU B 1 31 ? 0.66 -8.289 -13.125 1 98.19 31 LEU B O 1
ATOM 1576 N N . TYR B 1 32 ? -0.778 -6.535 -12.977 1 97.31 32 TYR B N 1
ATOM 1577 C CA . TYR B 1 32 ? 0.239 -5.492 -13.008 1 97.31 32 TYR B CA 1
ATOM 1578 C C . TYR B 1 32 ? 0.102 -4.562 -11.805 1 97.31 32 TYR B C 1
ATOM 1580 O O . TYR B 1 32 ? -1.013 -4.258 -11.375 1 97.31 32 TYR B O 1
ATOM 1588 N N . GLY B 1 33 ? 1.269 -4.168 -11.289 1 96.88 33 GLY B N 1
ATOM 1589 C CA . GLY B 1 33 ? 1.138 -3.449 -10.031 1 96.88 33 GLY B CA 1
ATOM 1590 C C . GLY B 1 33 ? 2.189 -2.371 -9.852 1 96.88 33 GLY B C 1
ATOM 1591 O O . GLY B 1 33 ? 3.191 -2.346 -10.57 1 96.88 33 GLY B O 1
ATOM 1592 N N . ILE B 1 34 ? 1.91 -1.432 -8.938 1 97.12 34 ILE B N 1
ATOM 1593 C CA . ILE B 1 34 ? 2.83 -0.481 -8.328 1 97.12 34 ILE B CA 1
ATOM 1594 C C . ILE B 1 34 ? 2.932 -0.755 -6.824 1 97.12 34 ILE B C 1
ATOM 1596 O O . ILE B 1 34 ? 1.958 -1.176 -6.199 1 97.12 34 ILE B O 1
ATOM 1600 N N . GLY B 1 35 ? 4.133 -0.567 -6.355 1 97.62 35 GLY B N 1
ATOM 1601 C CA . GLY B 1 35 ? 4.273 -0.885 -4.941 1 97.62 35 GLY B CA 1
ATOM 1602 C C . GLY B 1 35 ? 5.504 -0.265 -4.309 1 97.62 35 GLY B C 1
ATOM 1603 O O . GLY B 1 35 ? 6.242 0.473 -4.969 1 97.62 35 GLY B O 1
ATOM 1604 N N . VAL B 1 36 ? 5.582 -0.407 -3.047 1 98.19 36 VAL B N 1
ATOM 1605 C CA . VAL B 1 36 ? 6.73 -0.052 -2.223 1 98.19 36 VAL B CA 1
ATOM 1606 C C . VAL B 1 36 ? 7.254 -1.292 -1.501 1 98.19 36 VAL B C 1
ATOM 1608 O O . VAL B 1 36 ? 6.48 -2.033 -0.889 1 98.19 36 VAL B O 1
ATOM 1611 N N . LEU B 1 37 ? 8.531 -1.525 -1.667 1 97.69 37 LEU B N 1
ATOM 1612 C CA . LEU B 1 37 ? 9.234 -2.584 -0.949 1 97.69 37 LEU B CA 1
ATOM 1613 C C . LEU B 1 37 ? 10.227 -1.996 0.046 1 97.69 37 LEU B C 1
ATOM 1615 O O . LEU B 1 37 ? 11.023 -1.127 -0.308 1 97.69 37 LEU B O 1
ATOM 1619 N N . ASP B 1 38 ? 10.141 -2.457 1.259 1 97.69 38 ASP B N 1
ATOM 1620 C CA . ASP B 1 38 ? 11.172 -2.146 2.244 1 97.69 38 ASP B CA 1
ATOM 1621 C C . ASP B 1 38 ? 12.258 -3.215 2.254 1 97.69 38 ASP B C 1
ATOM 1623 O O . ASP B 1 38 ? 11.961 -4.41 2.318 1 97.69 38 ASP B O 1
ATOM 1627 N N . TYR B 1 39 ? 13.453 -2.719 2.113 1 97.5 39 TYR B N 1
ATOM 1628 C CA . TYR B 1 39 ? 14.641 -3.557 2.23 1 97.5 39 TYR B CA 1
ATOM 1629 C C . TYR B 1 39 ? 15.375 -3.279 3.535 1 97.5 39 TYR B C 1
ATOM 1631 O O . TYR B 1 39 ? 15.531 -2.123 3.936 1 97.5 39 TYR B O 1
ATOM 1639 N N . LYS B 1 40 ? 15.742 -4.305 4.164 1 97.31 40 LYS B N 1
ATOM 1640 C CA . LYS B 1 40 ? 16.562 -4.211 5.371 1 97.31 40 LYS B CA 1
ATOM 1641 C C . LYS B 1 40 ? 17.984 -4.695 5.113 1 97.31 40 LYS B C 1
ATOM 1643 O O . LYS B 1 40 ? 18.188 -5.727 4.469 1 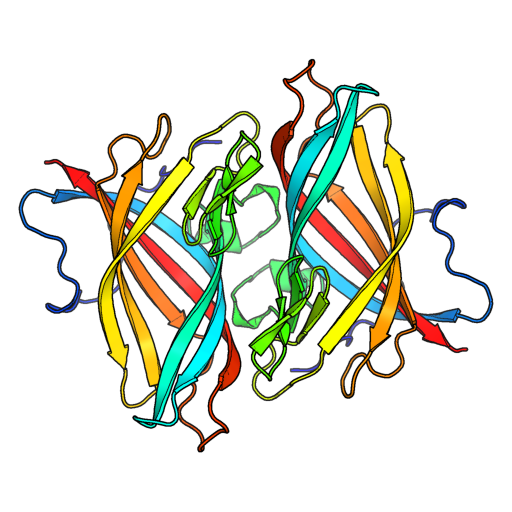97.31 40 LYS B O 1
ATOM 1648 N N . PHE B 1 41 ? 18.953 -3.951 5.629 1 97.56 41 PHE B N 1
ATOM 1649 C CA . PHE B 1 41 ? 20.359 -4.266 5.383 1 97.56 41 PHE B CA 1
ATOM 1650 C C . PHE B 1 41 ? 20.844 -5.352 6.332 1 97.56 41 PHE B C 1
ATOM 1652 O O . PHE B 1 41 ? 20.656 -5.254 7.547 1 97.56 41 PHE B O 1
ATOM 1659 N N . ASP B 1 42 ? 21.359 -6.352 5.734 1 96.25 42 ASP B N 1
ATOM 1660 C CA . ASP B 1 42 ? 22.047 -7.395 6.488 1 96.25 42 ASP B CA 1
ATOM 1661 C C . ASP B 1 42 ? 23.547 -7.191 6.453 1 96.25 42 ASP B C 1
ATOM 1663 O O . ASP B 1 42 ? 24.203 -7.504 5.453 1 96.25 42 ASP B O 1
ATOM 1667 N N . ALA B 1 43 ? 24.094 -6.773 7.52 1 95.19 43 ALA B N 1
ATOM 1668 C CA . ALA B 1 43 ? 25.5 -6.406 7.57 1 95.19 43 ALA B CA 1
ATOM 1669 C C . ALA B 1 43 ? 26.406 -7.641 7.523 1 95.19 43 ALA B C 1
ATOM 1671 O O . ALA B 1 43 ? 27.578 -7.547 7.184 1 95.19 43 ALA B O 1
ATOM 1672 N N . SER B 1 44 ? 25.859 -8.773 7.93 1 95.62 44 SER B N 1
ATOM 1673 C CA . SER B 1 44 ? 26.656 -9.992 7.977 1 95.62 44 SER B CA 1
ATOM 1674 C C . SER B 1 44 ? 27.125 -10.398 6.586 1 95.62 44 SER B C 1
ATOM 1676 O O . SER B 1 44 ? 28.203 -10.984 6.43 1 95.62 44 SER B O 1
ATOM 1678 N N . ASP B 1 45 ? 26.391 -10.086 5.488 1 93.12 45 ASP B N 1
ATOM 1679 C CA . ASP B 1 45 ? 26.781 -10.469 4.141 1 93.12 45 ASP B CA 1
ATOM 1680 C C . ASP B 1 45 ? 26.656 -9.297 3.174 1 93.12 45 ASP B C 1
ATOM 1682 O O . ASP B 1 45 ? 26.719 -9.477 1.955 1 93.12 45 ASP B O 1
ATOM 1686 N N . SER B 1 46 ? 26.422 -8.141 3.748 1 93.12 46 SER B N 1
ATOM 1687 C CA . SER B 1 46 ? 26.344 -6.898 2.99 1 93.12 46 SER B CA 1
ATOM 1688 C C . SER B 1 46 ? 25.297 -6.988 1.887 1 93.12 46 SER B C 1
ATOM 1690 O O . SER B 1 46 ? 25.562 -6.629 0.738 1 93.12 46 SER B O 1
ATOM 1692 N N . THR B 1 47 ? 24.125 -7.535 2.244 1 94.94 47 THR B N 1
ATOM 1693 C CA . THR B 1 47 ? 23.031 -7.641 1.29 1 94.94 47 THR B CA 1
ATOM 1694 C C . THR B 1 47 ? 21.766 -6.973 1.839 1 94.94 47 THR B C 1
ATOM 1696 O O . THR B 1 47 ? 21.703 -6.629 3.021 1 94.94 47 THR B O 1
ATOM 1699 N N . TRP B 1 48 ? 20.922 -6.691 0.972 1 96.75 48 TRP B N 1
ATOM 1700 C CA . TRP B 1 48 ? 19.594 -6.176 1.295 1 96.75 48 TRP B CA 1
ATOM 1701 C C . TRP B 1 48 ? 18.547 -7.266 1.158 1 96.75 48 TRP B C 1
ATOM 1703 O O . TRP B 1 48 ? 18.531 -8.016 0.178 1 96.75 48 TRP B O 1
ATOM 1713 N N . LYS B 1 49 ? 17.641 -7.309 2.15 1 95.44 49 LYS B N 1
ATOM 1714 C CA . LYS B 1 49 ? 16.547 -8.281 2.133 1 95.44 49 LYS B CA 1
ATOM 1715 C C . LYS B 1 49 ? 15.195 -7.59 2.236 1 95.44 49 LYS B C 1
ATOM 1717 O O . LYS B 1 49 ? 15.016 -6.676 3.047 1 95.44 49 LYS B O 1
ATOM 1722 N N . ILE B 1 50 ? 14.352 -8.055 1.379 1 96.31 50 ILE B N 1
ATOM 1723 C CA . ILE B 1 50 ? 13.008 -7.504 1.483 1 96.31 50 ILE B CA 1
ATOM 1724 C C . ILE B 1 50 ? 12.398 -7.887 2.83 1 96.31 50 ILE B C 1
ATOM 1726 O O . ILE B 1 50 ? 12.352 -9.07 3.186 1 96.31 50 ILE B O 1
ATOM 1730 N N . CYS B 1 51 ? 11.875 -6.887 3.529 1 96.81 51 CYS B N 1
ATOM 1731 C CA . CYS B 1 51 ? 11.297 -7.18 4.836 1 96.81 51 CYS B CA 1
ATOM 1732 C C . CYS B 1 51 ? 9.836 -6.738 4.898 1 96.81 51 CYS B C 1
ATOM 1734 O O . CYS B 1 51 ? 9.102 -7.137 5.801 1 96.81 51 CYS B O 1
ATOM 1736 N N . LYS B 1 52 ? 9.445 -5.938 4.078 1 96.75 52 LYS B N 1
ATOM 1737 C CA . LYS B 1 52 ? 8.055 -5.508 3.967 1 96.75 52 LYS B CA 1
ATOM 1738 C C . LYS B 1 52 ? 7.723 -5.078 2.539 1 96.75 52 LYS B C 1
ATOM 1740 O O . LYS B 1 52 ? 8.586 -4.574 1.821 1 96.75 52 LYS B O 1
ATOM 1745 N N . GLY B 1 53 ? 6.48 -5.266 2.133 1 96.38 53 GLY B N 1
ATOM 1746 C CA . GLY B 1 53 ? 6.051 -4.84 0.81 1 96.38 53 GLY B CA 1
ATOM 1747 C C . GLY B 1 53 ? 4.547 -4.672 0.696 1 96.38 53 GLY B C 1
ATOM 1748 O O . GLY B 1 53 ? 3.787 -5.367 1.376 1 96.38 53 GLY B O 1
ATOM 1749 N N . GLU B 1 54 ? 4.113 -3.758 -0.068 1 97.69 54 GLU B N 1
ATOM 1750 C CA . GLU B 1 54 ? 2.73 -3.504 -0.463 1 97.69 54 GLU B CA 1
ATOM 1751 C C . GLU B 1 54 ? 2.635 -3.166 -1.947 1 97.69 54 GLU B C 1
ATOM 1753 O O . GLU B 1 54 ? 3.408 -2.352 -2.455 1 97.69 54 GLU B O 1
ATOM 1758 N N . THR B 1 55 ? 1.77 -3.865 -2.641 1 98.25 55 THR B N 1
ATOM 1759 C CA . THR B 1 55 ? 1.518 -3.508 -4.031 1 98.25 55 THR B CA 1
ATOM 1760 C C . THR B 1 55 ? 0.022 -3.352 -4.289 1 98.25 55 THR B C 1
ATOM 1762 O O . THR B 1 55 ? -0.795 -4.031 -3.662 1 98.25 55 THR B O 1
ATOM 1765 N N . PHE B 1 56 ? -0.324 -2.475 -5.074 1 98.12 56 PHE B N 1
ATOM 1766 C CA . PHE B 1 56 ? -1.649 -2.318 -5.664 1 98.12 56 PHE B CA 1
ATOM 1767 C C . PHE B 1 56 ? -1.679 -2.861 -7.086 1 98.12 56 PHE B C 1
ATOM 1769 O O . PHE B 1 56 ? -0.865 -2.467 -7.926 1 98.12 56 PHE B O 1
ATOM 1776 N N . LEU B 1 57 ? -2.607 -3.787 -7.32 1 98.19 57 LEU B N 1
ATOM 1777 C CA . LEU B 1 57 ? -2.596 -4.547 -8.562 1 98.19 57 LEU B CA 1
ATOM 1778 C C . LEU B 1 57 ? -3.801 -4.195 -9.43 1 98.19 57 LEU B C 1
ATOM 1780 O O . LEU B 1 57 ? -4.906 -4.016 -8.914 1 98.19 57 LEU B O 1
ATOM 1784 N N . VAL B 1 58 ? -3.568 -4.152 -10.758 1 97.44 58 VAL B N 1
ATOM 1785 C CA . VAL B 1 58 ? -4.605 -3.945 -11.766 1 97.44 58 VAL B CA 1
ATOM 1786 C C . VAL B 1 58 ? -4.535 -5.055 -12.812 1 97.44 58 VAL B C 1
ATOM 1788 O O . VAL B 1 58 ? -3.549 -5.789 -12.883 1 97.44 58 VAL B O 1
ATOM 1791 N N . ASN B 1 59 ? -5.582 -5.145 -13.625 1 97.56 59 ASN B N 1
ATOM 1792 C CA . ASN B 1 59 ? -5.676 -6.227 -14.594 1 97.56 59 ASN B CA 1
ATOM 1793 C C . ASN B 1 59 ? -4.777 -5.977 -15.805 1 97.56 59 ASN B C 1
ATOM 1795 O O . ASN B 1 59 ? -4.188 -6.91 -16.344 1 97.56 59 ASN B O 1
ATOM 1799 N N . ARG B 1 60 ? -4.664 -4.664 -16.203 1 95.56 60 ARG B N 1
ATOM 1800 C CA . ARG B 1 60 ? -3.947 -4.359 -17.438 1 95.56 60 ARG B CA 1
ATOM 1801 C C . ARG B 1 60 ? -3.021 -3.162 -17.266 1 95.56 60 ARG B C 1
ATOM 1803 O O . ARG B 1 60 ? -3.342 -2.234 -16.516 1 95.56 60 ARG B O 1
ATOM 1810 N N . PRO B 1 61 ? -1.909 -3.203 -18.016 1 92.19 61 PRO B N 1
ATOM 1811 C CA . PRO B 1 61 ? -1.015 -2.047 -17.938 1 92.19 61 PRO B CA 1
ATOM 1812 C C . PRO B 1 61 ? -1.715 -0.732 -18.266 1 92.19 61 PRO B C 1
ATOM 1814 O O . PRO B 1 61 ? -1.393 0.309 -17.688 1 92.19 61 PRO B O 1
ATOM 1817 N N . GLU B 1 62 ? -2.664 -0.759 -19.141 1 91.5 62 GLU B N 1
ATOM 1818 C CA . GLU B 1 62 ? -3.363 0.435 -19.609 1 91.5 62 GLU B CA 1
ATOM 1819 C C . GLU B 1 62 ? -4.195 1.058 -18.484 1 91.5 62 GLU B C 1
ATOM 1821 O O . GLU B 1 62 ? -4.594 2.221 -18.578 1 91.5 62 GLU B O 1
ATOM 1826 N N . ASP B 1 63 ? -4.492 0.254 -17.469 1 90.88 63 ASP B N 1
ATOM 1827 C CA . ASP B 1 63 ? -5.262 0.784 -16.344 1 90.88 63 ASP B CA 1
ATOM 1828 C C . ASP B 1 63 ? -4.504 1.9 -15.633 1 90.88 63 ASP B C 1
ATOM 1830 O O . ASP B 1 63 ? -5.105 2.742 -14.969 1 90.88 63 ASP B O 1
ATOM 1834 N N . PHE B 1 64 ? -3.199 1.976 -15.828 1 89.12 64 PHE B N 1
ATOM 1835 C CA . PHE B 1 64 ? -2.381 2.998 -15.188 1 89.12 64 PHE B CA 1
ATOM 1836 C C . PHE B 1 64 ? -2.486 4.324 -15.93 1 89.12 64 PHE B C 1
ATOM 1838 O O . PHE B 1 64 ? -2.176 5.379 -15.383 1 89.12 64 PHE B O 1
ATOM 1845 N N . SER B 1 65 ? -2.91 4.402 -17.188 1 84.88 65 SER B N 1
ATOM 1846 C CA . SER B 1 65 ? -3.006 5.629 -17.984 1 84.88 65 SER B CA 1
ATOM 1847 C C . SER B 1 65 ? -4.039 6.582 -17.391 1 84.88 65 SER B C 1
ATOM 1849 O O . SER B 1 65 ? -3.898 7.805 -17.516 1 84.88 65 SER B O 1
ATOM 1851 N N . SER B 1 66 ? -5.059 6.27 -16.844 1 80 66 SER B N 1
ATOM 1852 C CA . SER B 1 66 ? -6.082 7.043 -16.141 1 80 66 SER B CA 1
ATOM 1853 C C . SER B 1 66 ? -6.32 6.5 -14.734 1 80 66 SER B C 1
ATOM 1855 O O . SER B 1 66 ? -7.465 6.355 -14.305 1 80 66 SER B O 1
ATOM 1857 N N . PHE B 1 67 ? -5.172 6.41 -14.07 1 81.06 67 PHE B N 1
ATOM 1858 C CA . PHE B 1 67 ? -5.188 5.633 -12.844 1 81.06 67 PHE B CA 1
ATOM 1859 C C . PHE B 1 67 ? -5.973 6.355 -11.75 1 81.06 67 PHE B C 1
ATOM 1861 O O . PHE B 1 67 ? -5.812 7.562 -11.562 1 81.06 67 PHE B O 1
ATOM 1868 N N . ASN B 1 68 ? -6.91 5.629 -11.203 1 88.12 68 ASN B N 1
ATOM 1869 C CA . ASN B 1 68 ? -7.574 5.957 -9.945 1 88.12 68 ASN B CA 1
ATOM 1870 C C . ASN B 1 68 ? -7.793 4.719 -9.086 1 88.12 68 ASN B C 1
ATOM 1872 O O . ASN B 1 68 ? -7.512 3.6 -9.523 1 88.12 68 ASN B O 1
ATOM 1876 N N . ALA B 1 69 ? -8.258 4.934 -7.926 1 94.25 69 ALA B N 1
ATOM 1877 C CA . ALA B 1 69 ? -8.344 3.854 -6.949 1 94.25 69 ALA B CA 1
ATOM 1878 C C . ALA B 1 69 ? -9.32 2.775 -7.406 1 94.25 69 ALA B C 1
ATOM 1880 O O . ALA B 1 69 ? -9.211 1.615 -7.004 1 94.25 69 ALA B O 1
ATOM 1881 N N . SER B 1 70 ? -10.258 3.084 -8.297 1 93.38 70 SER B N 1
ATOM 1882 C CA . SER B 1 70 ? -11.266 2.121 -8.727 1 93.38 70 SER B CA 1
ATOM 1883 C C . SER B 1 70 ? -10.664 1.067 -9.656 1 93.38 70 SER B C 1
ATOM 1885 O O . SER B 1 70 ? -11.273 0.028 -9.906 1 93.38 70 SER B O 1
ATOM 1887 N N . SER B 1 71 ? -9.445 1.383 -10.18 1 94.94 71 SER B N 1
ATOM 1888 C CA . SER B 1 71 ? -8.797 0.454 -11.102 1 94.94 71 SER B CA 1
ATOM 1889 C C . SER B 1 71 ? -8.078 -0.659 -10.336 1 94.94 71 SER B C 1
ATOM 1891 O O . SER B 1 71 ? -7.68 -1.664 -10.93 1 94.94 71 SER B O 1
ATOM 1893 N N . ILE B 1 72 ? -7.902 -0.548 -9.008 1 97.56 72 ILE B N 1
ATOM 1894 C CA . ILE B 1 72 ? -7.215 -1.551 -8.195 1 97.56 72 ILE B CA 1
ATOM 1895 C C . ILE B 1 72 ? -8.141 -2.738 -7.949 1 97.56 72 ILE B C 1
ATOM 1897 O O . ILE B 1 72 ? -9.266 -2.566 -7.461 1 97.56 72 ILE B O 1
ATOM 1901 N N . VAL B 1 73 ? -7.609 -3.955 -8.242 1 97.88 73 VAL B N 1
ATOM 1902 C CA . VAL B 1 73 ? -8.477 -5.113 -8.078 1 97.88 73 VAL B CA 1
ATOM 1903 C C . VAL B 1 73 ? -7.98 -5.98 -6.922 1 97.88 73 VAL B C 1
ATOM 1905 O O . VAL B 1 73 ? -8.75 -6.727 -6.316 1 97.88 73 VAL B O 1
ATOM 1908 N N . ALA B 1 74 ? -6.711 -5.91 -6.629 1 97.88 74 ALA B N 1
ATOM 1909 C CA . ALA B 1 74 ? -6.102 -6.707 -5.566 1 97.88 74 ALA B CA 1
ATOM 1910 C C . ALA B 1 74 ? -4.863 -6.016 -5.004 1 97.88 74 ALA B C 1
ATOM 1912 O O . ALA B 1 74 ? -4.363 -5.051 -5.59 1 97.88 74 ALA B O 1
ATOM 1913 N N . ILE B 1 75 ? -4.434 -6.445 -3.848 1 98.19 75 ILE B N 1
ATOM 1914 C CA . ILE B 1 75 ? -3.17 -6.008 -3.268 1 98.19 75 ILE B CA 1
ATOM 1915 C C . ILE B 1 75 ? -2.346 -7.223 -2.85 1 98.19 75 ILE B C 1
ATOM 1917 O O . ILE B 1 75 ? -2.896 -8.297 -2.598 1 98.19 75 ILE B O 1
ATOM 1921 N N . THR B 1 76 ? -1.063 -7.09 -2.887 1 97.12 76 THR B N 1
ATOM 1922 C CA . THR B 1 76 ? -0.196 -7.918 -2.059 1 97.12 76 THR B CA 1
ATOM 1923 C C . THR B 1 76 ? 0.323 -7.129 -0.86 1 97.12 76 THR B C 1
ATOM 1925 O O . THR B 1 76 ? 0.632 -5.941 -0.98 1 97.12 76 THR B O 1
ATOM 1928 N N . SER B 1 77 ? 0.338 -7.777 0.232 1 96.75 77 SER B N 1
ATOM 1929 C CA . SER B 1 77 ? 0.725 -7.086 1.458 1 96.75 77 SER B CA 1
ATOM 1930 C C . SER B 1 77 ? 1.462 -8.023 2.41 1 96.75 77 SER B C 1
ATOM 1932 O O . SER B 1 77 ? 1.084 -9.188 2.562 1 96.75 77 SER B O 1
ATOM 1934 N N . SER B 1 78 ? 2.535 -7.496 3.047 1 95.44 78 SER B N 1
ATOM 1935 C CA . SER B 1 78 ? 3.256 -8.219 4.09 1 95.44 78 SER B CA 1
ATOM 1936 C C . SER B 1 78 ? 2.533 -8.125 5.43 1 95.44 78 SER B C 1
ATOM 1938 O O . SER B 1 78 ? 2.994 -8.68 6.43 1 95.44 78 SER B O 1
ATOM 1940 N N . SER B 1 79 ? 1.394 -7.465 5.516 1 94.44 79 SER B N 1
ATOM 1941 C CA . SER B 1 79 ? 0.609 -7.332 6.738 1 94.44 79 SER B CA 1
ATOM 1942 C C . SER B 1 79 ? -0.882 -7.242 6.43 1 94.44 79 SER B C 1
ATOM 1944 O O . SER B 1 79 ? -1.568 -6.344 6.918 1 94.44 79 SER B O 1
ATOM 1946 N N . ALA B 1 80 ? -1.382 -8.141 5.695 1 95.44 80 ALA B N 1
ATOM 1947 C CA . ALA B 1 80 ? -2.773 -8.102 5.25 1 95.44 80 ALA B CA 1
ATOM 1948 C C . ALA B 1 80 ? -3.707 -8.641 6.332 1 95.44 80 ALA B C 1
ATOM 1950 O O . ALA B 1 80 ? -3.336 -9.531 7.094 1 95.44 80 ALA B O 1
ATOM 1951 N N . LEU B 1 81 ? -4.895 -8.094 6.352 1 96.12 81 LEU B N 1
ATOM 1952 C CA . LEU B 1 81 ? -5.977 -8.672 7.137 1 96.12 81 LEU B CA 1
ATOM 1953 C C . LEU B 1 81 ? -6.906 -9.508 6.258 1 96.12 81 LEU B C 1
ATOM 1955 O O . LEU B 1 81 ? -7.246 -9.094 5.145 1 96.12 81 LEU B O 1
ATOM 1959 N N . ASP B 1 82 ? -7.223 -10.711 6.785 1 94.81 82 ASP B N 1
ATOM 1960 C CA . ASP B 1 82 ? -8.312 -11.414 6.117 1 94.81 82 ASP B CA 1
ATOM 1961 C C . ASP B 1 82 ? -9.672 -10.906 6.602 1 94.81 82 ASP B C 1
ATOM 1963 O O . ASP B 1 82 ? -9.742 -10 7.43 1 94.81 82 ASP B O 1
ATOM 1967 N N . LYS B 1 83 ? -10.75 -11.484 6.055 1 94.62 83 LYS B N 1
ATOM 1968 C CA . LYS B 1 83 ? -12.094 -10.969 6.34 1 94.62 83 LYS B CA 1
ATOM 1969 C C . LYS B 1 83 ? -12.453 -11.172 7.809 1 94.62 83 LYS B C 1
ATOM 1971 O O . LYS B 1 83 ? -13.398 -10.555 8.312 1 94.62 83 LYS B O 1
ATOM 1976 N N . PHE B 1 84 ? -11.727 -12.016 8.555 1 94.69 84 PHE B N 1
ATOM 1977 C CA . PHE B 1 84 ? -12.008 -12.281 9.961 1 94.69 84 PHE B CA 1
ATOM 1978 C C . PHE B 1 84 ? -11.125 -11.43 10.867 1 94.69 84 PHE B C 1
ATOM 1980 O O . PHE B 1 84 ? -11.18 -11.555 12.086 1 94.69 84 PHE B O 1
ATOM 1987 N N . GLY B 1 85 ? -10.281 -10.656 10.258 1 94.81 85 GLY B N 1
ATOM 1988 C CA . GLY B 1 85 ? -9.445 -9.75 11.031 1 94.81 85 GLY B CA 1
ATOM 1989 C C . GLY B 1 85 ? -8.109 -10.352 11.422 1 94.81 85 GLY B C 1
ATOM 1990 O O . GLY B 1 85 ? -7.359 -9.766 12.203 1 94.81 85 GLY B O 1
ATOM 1991 N N . ASN B 1 86 ? -7.82 -11.547 10.891 1 94.88 86 ASN B N 1
ATOM 1992 C CA . ASN B 1 86 ? -6.516 -12.148 11.164 1 94.88 86 ASN B CA 1
ATOM 1993 C C . ASN B 1 86 ? -5.426 -11.539 10.289 1 94.88 86 ASN B C 1
ATOM 1995 O O . ASN B 1 86 ? -5.641 -11.281 9.109 1 94.88 86 ASN B O 1
ATOM 1999 N N . SER B 1 87 ? -4.297 -11.297 10.922 1 94.75 87 SER B N 1
ATOM 2000 C CA . SER B 1 87 ? -3.156 -10.75 10.195 1 94.75 87 SER B CA 1
ATOM 2001 C C . SER B 1 87 ? -2.332 -11.852 9.539 1 94.75 87 SER B C 1
ATOM 2003 O O . SER B 1 87 ? -2.102 -12.898 10.148 1 94.75 87 SER B O 1
ATOM 2005 N N . HIS B 1 88 ? -1.838 -11.594 8.328 1 93.69 88 HIS B N 1
ATOM 2006 C CA . HIS B 1 88 ? -0.99 -12.508 7.582 1 93.69 88 HIS B CA 1
ATOM 2007 C C . HIS B 1 88 ? 0.251 -11.805 7.047 1 93.69 88 HIS B C 1
ATOM 2009 O O . HIS B 1 88 ? 0.159 -10.695 6.516 1 93.69 88 HIS B O 1
ATOM 2015 N N . ASN B 1 89 ? 1.538 -12.344 7.086 1 88.5 89 ASN B N 1
ATOM 2016 C CA . ASN B 1 89 ? 2.818 -11.797 6.656 1 88.5 89 ASN B CA 1
ATOM 2017 C C . ASN B 1 89 ? 2.994 -11.898 5.145 1 88.5 89 ASN B C 1
ATOM 2019 O O . ASN B 1 89 ? 3.959 -11.375 4.59 1 88.5 89 ASN B O 1
ATOM 2023 N N . GLY B 1 90 ? 2.156 -11.992 4.461 1 90.81 90 GLY B N 1
ATOM 2024 C CA . GLY B 1 90 ? 2.176 -12.164 3.016 1 90.81 90 GLY B CA 1
ATOM 2025 C C . GLY B 1 90 ? 0.877 -12.719 2.463 1 90.81 90 GLY B C 1
ATOM 2026 O O . GLY B 1 90 ? 0.532 -13.875 2.721 1 90.81 90 GLY B O 1
ATOM 2027 N N . ALA B 1 91 ? 0.24 -11.836 1.784 1 95.5 91 ALA B N 1
ATOM 2028 C CA . ALA B 1 91 ? -1.056 -12.273 1.269 1 95.5 91 ALA B CA 1
ATOM 2029 C C . ALA B 1 91 ? -1.403 -11.539 -0.026 1 95.5 91 ALA B C 1
ATOM 2031 O O . ALA B 1 91 ? -0.839 -10.484 -0.322 1 95.5 91 ALA B O 1
ATOM 2032 N N . LEU B 1 92 ? -2.111 -12.211 -0.792 1 96.81 92 LEU B N 1
ATOM 2033 C CA . LEU B 1 92 ? -2.844 -11.68 -1.935 1 96.81 92 LEU B CA 1
ATOM 2034 C C . LEU B 1 92 ? -4.328 -11.531 -1.61 1 96.81 92 LEU B C 1
ATOM 2036 O O . LEU B 1 92 ? -4.973 -12.5 -1.195 1 96.81 92 LEU B O 1
ATOM 2040 N N . LYS B 1 93 ? -4.801 -10.328 -1.754 1 96.38 93 LYS B N 1
ATOM 2041 C CA . LYS B 1 93 ? -6.164 -10.055 -1.309 1 96.38 93 LYS B CA 1
ATOM 2042 C C . LYS B 1 93 ? -6.926 -9.234 -2.346 1 96.38 93 LYS B C 1
ATOM 2044 O O . LYS B 1 93 ? -6.418 -8.234 -2.85 1 96.38 93 LYS B O 1
ATOM 2049 N N . SER B 1 94 ? -8.18 -9.688 -2.641 1 97.31 94 SER B N 1
ATOM 2050 C CA . SER B 1 94 ? -9.078 -8.891 -3.471 1 97.31 94 SER B CA 1
ATOM 2051 C C . SER B 1 94 ? -9.5 -7.609 -2.756 1 97.31 94 SER B C 1
ATOM 2053 O O . SER B 1 94 ? -9.703 -7.609 -1.541 1 97.31 94 SER B O 1
ATOM 2055 N N . VAL B 1 95 ? -9.633 -6.547 -3.559 1 97.38 95 VAL B N 1
ATOM 2056 C CA . VAL B 1 95 ? -10.203 -5.32 -3.006 1 97.38 95 VAL B CA 1
ATOM 2057 C C . VAL B 1 95 ? -11.43 -4.91 -3.816 1 97.38 95 VAL B C 1
ATOM 2059 O O . VAL B 1 95 ? -11.867 -3.76 -3.756 1 97.38 95 VAL B O 1
ATOM 2062 N N . ILE B 1 96 ? -11.938 -5.832 -4.594 1 96.5 96 ILE B N 1
ATOM 2063 C CA . ILE B 1 96 ? -13.203 -5.633 -5.293 1 96.5 96 ILE B CA 1
ATOM 2064 C C . ILE B 1 96 ? -14.359 -5.695 -4.297 1 96.5 96 ILE B C 1
ATOM 2066 O O . ILE B 1 96 ? -14.43 -6.617 -3.48 1 96.5 96 ILE B O 1
ATOM 2070 N N . PRO B 1 97 ? -15.219 -4.68 -4.438 1 93.19 97 PRO B N 1
ATOM 2071 C CA . PRO B 1 97 ? -16.359 -4.691 -3.512 1 93.19 97 PRO B CA 1
ATOM 2072 C C . PRO B 1 97 ? -17.109 -6.016 -3.523 1 93.19 97 PRO B C 1
ATOM 2074 O O . PRO B 1 97 ? -17.516 -6.488 -4.586 1 93.19 97 PRO B O 1
ATOM 2077 N N . GLY B 1 98 ? -17.234 -6.574 -2.369 1 88 98 GLY B N 1
ATOM 2078 C CA . GLY B 1 98 ? -18.031 -7.785 -2.219 1 88 98 GLY B CA 1
ATOM 2079 C C . GLY B 1 98 ? -17.234 -9.055 -2.465 1 88 98 GLY B C 1
ATOM 2080 O O . GLY B 1 98 ? -17.719 -10.156 -2.184 1 88 98 GLY B O 1
ATOM 2081 N N . ASP B 1 99 ? -16.094 -8.914 -2.938 1 93.94 99 ASP B N 1
ATOM 2082 C CA . ASP B 1 99 ? -15.234 -10.062 -3.184 1 93.94 99 ASP B CA 1
ATOM 2083 C C . ASP B 1 99 ? -14.297 -10.32 -2.002 1 93.94 99 ASP B C 1
ATOM 2085 O O . ASP B 1 99 ? -13.656 -9.391 -1.504 1 93.94 99 ASP B O 1
ATOM 2089 N N . THR B 1 100 ? -14.242 -11.578 -1.478 1 92.06 100 THR B N 1
ATOM 2090 C CA . THR B 1 100 ? -13.438 -11.883 -0.299 1 92.06 100 THR B CA 1
ATOM 2091 C C . THR B 1 100 ? -12.266 -12.789 -0.664 1 92.06 100 THR B C 1
ATOM 2093 O O . THR B 1 100 ? -11.695 -13.461 0.202 1 92.06 100 THR B O 1
ATOM 2096 N N . SER B 1 101 ? -11.961 -12.859 -1.947 1 95.56 101 SER B N 1
ATOM 2097 C CA . SER B 1 101 ? -10.836 -13.672 -2.383 1 95.56 101 SER B CA 1
ATOM 2098 C C . SER B 1 101 ? -9.562 -13.312 -1.616 1 95.56 101 SER B C 1
ATOM 2100 O O . SER B 1 101 ? -9.227 -12.141 -1.483 1 95.56 101 SER B O 1
ATOM 2102 N N . PHE B 1 102 ? -8.906 -14.336 -1.098 1 96.06 102 PHE B N 1
ATOM 2103 C CA . PHE B 1 102 ? -7.738 -14.195 -0.238 1 96.06 102 PHE B CA 1
ATOM 2104 C C . PHE B 1 102 ? -6.812 -15.398 -0.386 1 96.06 102 PHE B C 1
ATOM 2106 O O . PHE B 1 102 ? -7.277 -16.531 -0.555 1 96.06 102 PHE B O 1
ATOM 2113 N N . ALA B 1 103 ? -5.535 -15.109 -0.425 1 96.06 103 ALA B N 1
ATOM 2114 C CA . ALA B 1 103 ? -4.543 -16.188 -0.447 1 96.06 103 ALA B CA 1
ATOM 2115 C C . ALA B 1 103 ? -3.303 -15.789 0.357 1 96.06 103 ALA B C 1
ATOM 2117 O O . ALA B 1 103 ? -3.014 -14.609 0.53 1 96.06 103 ALA B O 1
ATOM 2118 N N . THR B 1 104 ? -2.664 -16.766 0.918 1 95.19 104 THR B N 1
ATOM 2119 C CA . THR B 1 104 ? -1.373 -16.578 1.569 1 95.19 104 THR B CA 1
ATOM 2120 C C . THR B 1 104 ? -0.258 -17.25 0.772 1 95.19 104 THR B C 1
ATOM 2122 O O . THR B 1 104 ? -0.495 -18.234 0.079 1 95.19 104 THR B O 1
ATOM 2125 N N . GLY B 1 105 ? 0.858 -16.625 0.829 1 92 105 GLY B N 1
ATOM 2126 C CA . GLY B 1 105 ? 1.969 -17.156 0.051 1 92 105 GLY B CA 1
ATOM 2127 C C . GLY B 1 105 ? 3.197 -17.453 0.891 1 92 105 GLY B C 1
ATOM 2128 O O . GLY B 1 105 ? 3.34 -16.938 1.999 1 92 105 GLY B O 1
ATOM 2129 N N . GLN B 1 106 ? 3.965 -18.328 0.327 1 92.81 106 GLN B N 1
ATOM 2130 C CA . GLN B 1 106 ? 5.289 -18.641 0.85 1 92.81 106 GLN B CA 1
ATOM 2131 C C . GLN B 1 106 ? 6.352 -18.531 -0.238 1 92.81 106 GLN B C 1
ATOM 2133 O O . GLN B 1 106 ? 6.168 -19.031 -1.35 1 92.81 106 GLN B O 1
ATOM 2138 N N . SER B 1 107 ? 7.402 -17.844 0.152 1 94.75 107 SER B N 1
ATOM 2139 C CA . SER B 1 107 ? 8.492 -17.688 -0.806 1 94.75 107 SER B CA 1
ATOM 2140 C C . SER B 1 107 ? 9.133 -19.047 -1.132 1 94.75 107 SER B C 1
ATOM 2142 O O . SER B 1 107 ? 9.406 -19.844 -0.232 1 94.75 107 SER B O 1
ATOM 2144 N N . MET B 1 108 ? 9.344 -19.297 -2.449 1 97.38 108 MET B N 1
ATOM 2145 C CA . MET B 1 108 ? 10.023 -20.5 -2.902 1 97.38 108 MET B CA 1
ATOM 2146 C C . MET B 1 108 ? 11.422 -20.188 -3.416 1 97.38 108 MET B C 1
ATOM 2148 O O . MET B 1 108 ? 12.367 -20.938 -3.189 1 97.38 108 MET B O 1
ATOM 2152 N N . ALA B 1 109 ? 11.539 -19.109 -4.133 1 97.75 109 ALA B N 1
ATOM 2153 C CA . ALA B 1 109 ? 12.805 -18.734 -4.766 1 97.75 109 ALA B CA 1
ATOM 2154 C C . ALA B 1 109 ? 12.797 -17.266 -5.176 1 97.75 109 ALA B C 1
ATOM 2156 O O . ALA B 1 109 ? 11.734 -16.656 -5.309 1 97.75 109 ALA B O 1
ATOM 2157 N N . PHE B 1 110 ? 13.914 -16.734 -5.277 1 97 110 PHE B N 1
ATOM 2158 C CA . PHE B 1 110 ? 14.055 -15.398 -5.84 1 97 110 PHE B CA 1
ATOM 2159 C C . PHE B 1 110 ? 15.367 -15.273 -6.609 1 97 110 PHE B C 1
ATOM 2161 O O . PHE B 1 110 ? 16.281 -16.078 -6.43 1 97 110 PHE B O 1
ATOM 2168 N N . GLU B 1 111 ? 15.336 -14.344 -7.492 1 96.56 111 GLU B N 1
ATOM 2169 C CA . GLU B 1 111 ? 16.547 -13.922 -8.188 1 96.56 111 GLU B CA 1
ATOM 2170 C C . GLU B 1 111 ? 17.047 -12.578 -7.664 1 96.56 111 GLU B C 1
ATOM 2172 O O . GLU B 1 111 ? 16.375 -11.562 -7.801 1 96.56 111 GLU B O 1
ATOM 2177 N N . TYR B 1 112 ? 18.156 -12.656 -7.035 1 95.25 112 TYR B N 1
ATOM 2178 C CA . TYR B 1 112 ? 18.812 -11.477 -6.48 1 95.25 112 TYR B CA 1
ATOM 2179 C C . TYR B 1 112 ? 19.875 -10.938 -7.43 1 95.25 112 TYR B C 1
ATOM 2181 O O . TYR B 1 112 ? 20.75 -11.68 -7.879 1 95.25 112 TYR B O 1
ATOM 2189 N N . ASP B 1 113 ? 19.734 -9.633 -7.789 1 95.25 113 ASP B N 1
ATOM 2190 C CA . ASP B 1 113 ? 20.766 -8.961 -8.586 1 95.25 113 ASP B CA 1
ATOM 2191 C C . ASP B 1 113 ? 21.875 -8.422 -7.691 1 95.25 113 ASP B C 1
ATOM 2193 O O . ASP B 1 113 ? 21.703 -7.406 -7.016 1 95.25 113 ASP B O 1
ATOM 2197 N N . THR B 1 114 ? 23.031 -9.016 -7.777 1 93.06 114 THR B N 1
ATOM 2198 C CA . THR B 1 114 ? 24.125 -8.695 -6.859 1 93.06 114 THR B CA 1
ATOM 2199 C C . THR B 1 114 ? 24.719 -7.324 -7.184 1 93.06 114 THR B C 1
ATOM 2201 O O . THR B 1 114 ? 25.344 -6.695 -6.328 1 93.06 114 THR B O 1
ATOM 2204 N N . GLN B 1 115 ? 24.562 -6.898 -8.422 1 94.06 115 GLN B N 1
ATOM 2205 C CA . GLN B 1 115 ? 25.094 -5.59 -8.789 1 94.06 115 GLN B CA 1
ATOM 2206 C C . GLN B 1 115 ? 24.219 -4.469 -8.25 1 94.06 115 GLN B C 1
ATOM 2208 O O . GLN B 1 115 ? 24.703 -3.547 -7.594 1 94.06 115 GLN B O 1
ATOM 2213 N N . SER B 1 116 ? 22.922 -4.57 -8.477 1 95.88 116 SER B N 1
ATOM 2214 C CA . SER B 1 116 ? 21.984 -3.551 -8.039 1 95.88 116 SER B CA 1
ATOM 2215 C C . SER B 1 116 ? 21.531 -3.795 -6.605 1 95.88 116 SER B C 1
ATOM 2217 O O . SER B 1 116 ? 20.938 -2.914 -5.977 1 95.88 116 SER B O 1
ATOM 2219 N N . LYS B 1 117 ? 21.734 -4.977 -6.086 1 96.12 117 LYS B N 1
ATOM 2220 C CA . LYS B 1 117 ? 21.422 -5.387 -4.719 1 96.12 117 LYS B CA 1
ATOM 2221 C C . LYS B 1 117 ? 19.922 -5.316 -4.438 1 96.12 117 LYS B C 1
ATOM 2223 O O . LYS B 1 117 ? 19.516 -4.82 -3.391 1 96.12 117 LYS B O 1
ATOM 2228 N N . ILE B 1 118 ? 19.141 -5.73 -5.41 1 97.06 118 ILE B N 1
ATOM 2229 C CA . ILE B 1 118 ? 17.703 -5.824 -5.25 1 97.06 118 ILE B CA 1
ATOM 2230 C C . ILE B 1 118 ? 17.203 -7.148 -5.828 1 97.06 118 ILE B C 1
ATOM 2232 O O . ILE B 1 118 ? 17.906 -7.805 -6.59 1 97.06 118 ILE B O 1
ATOM 2236 N N . VAL B 1 119 ? 16.031 -7.547 -5.363 1 97.12 119 VAL B N 1
ATOM 2237 C CA . VAL B 1 119 ? 15.352 -8.711 -5.918 1 97.12 119 VAL B CA 1
ATOM 2238 C C . VAL B 1 119 ? 14.734 -8.344 -7.27 1 97.12 119 VAL B C 1
ATOM 2240 O O . VAL B 1 119 ? 14.047 -7.328 -7.391 1 97.12 119 VAL B O 1
ATOM 2243 N N . ARG B 1 120 ? 14.969 -9.25 -8.32 1 96.69 120 ARG B N 1
ATOM 2244 C CA . ARG B 1 120 ? 14.445 -9.008 -9.656 1 96.69 120 ARG B CA 1
ATOM 2245 C C . ARG B 1 120 ? 13.242 -9.898 -9.945 1 96.69 120 ARG B C 1
ATOM 2247 O O . ARG B 1 120 ? 12.312 -9.492 -10.641 1 96.69 120 ARG B O 1
ATOM 2254 N N . TRP B 1 121 ? 13.359 -11.07 -9.508 1 97.88 121 TRP B N 1
ATOM 2255 C CA . TRP B 1 121 ? 12.305 -12.062 -9.672 1 97.88 121 TRP B CA 1
ATOM 2256 C C . TRP B 1 121 ? 11.992 -12.75 -8.352 1 97.88 121 TRP B C 1
ATOM 2258 O O . TRP B 1 121 ? 12.883 -12.961 -7.523 1 97.88 121 TRP B O 1
ATOM 2268 N N . SER B 1 122 ? 10.773 -13.07 -8.18 1 97.56 122 SER B N 1
ATOM 2269 C CA . SER B 1 122 ? 10.375 -13.875 -7.031 1 97.56 122 SER B CA 1
ATOM 2270 C C . SER B 1 122 ? 9.352 -14.93 -7.422 1 97.56 122 SER B C 1
ATOM 2272 O O . SER B 1 122 ? 8.477 -14.68 -8.25 1 97.56 122 SER B O 1
ATOM 2274 N N . LEU B 1 123 ? 9.516 -16.078 -6.898 1 98.5 123 LEU B N 1
ATOM 2275 C CA . LEU B 1 123 ? 8.57 -17.172 -7.039 1 98.5 123 LEU B CA 1
ATOM 2276 C C . LEU B 1 123 ? 7.992 -17.578 -5.684 1 98.5 123 LEU B C 1
ATOM 2278 O O . LEU B 1 123 ? 8.734 -17.766 -4.719 1 98.5 123 LEU B O 1
ATOM 2282 N N . GLY B 1 124 ? 6.695 -17.625 -5.66 1 97.06 124 GLY B N 1
ATOM 2283 C CA . GLY B 1 124 ? 6.031 -18.062 -4.441 1 97.06 124 GLY B CA 1
ATOM 2284 C C . GLY B 1 124 ? 4.969 -19.109 -4.684 1 97.06 124 GLY B C 1
ATOM 2285 O O . GLY B 1 124 ? 4.402 -19.203 -5.777 1 97.06 124 GLY B O 1
ATOM 2286 N N . LYS B 1 125 ? 4.754 -19.938 -3.619 1 96.31 125 LYS B N 1
ATOM 2287 C CA . LYS B 1 125 ? 3.617 -20.844 -3.584 1 96.31 125 LYS B CA 1
ATOM 2288 C C . LYS B 1 125 ? 2.441 -20.234 -2.824 1 96.31 125 LYS B C 1
ATOM 2290 O O . LYS B 1 125 ? 2.637 -19.5 -1.853 1 96.31 125 LYS B O 1
ATOM 2295 N N . ILE B 1 126 ? 1.282 -20.531 -3.344 1 93.38 126 ILE B N 1
ATOM 2296 C CA . ILE B 1 126 ? 0.088 -19.906 -2.785 1 93.38 126 ILE B CA 1
ATOM 2297 C C . ILE B 1 126 ? -0.798 -20.969 -2.143 1 93.38 126 ILE B C 1
ATOM 2299 O O . ILE B 1 126 ? -0.905 -22.078 -2.652 1 93.38 126 ILE B O 1
ATOM 2303 N N . LYS B 1 127 ? -1.306 -20.641 -1.034 1 90.69 127 LYS B N 1
ATOM 2304 C CA . LYS B 1 127 ? -2.42 -21.344 -0.42 1 90.69 127 LYS B CA 1
ATOM 2305 C C . LYS B 1 127 ? -3.695 -20.516 -0.451 1 90.69 127 LYS B C 1
ATOM 2307 O O . LYS B 1 127 ? -3.822 -19.531 0.288 1 90.69 127 LYS B O 1
ATOM 2312 N N . ALA B 1 128 ? -4.465 -20.906 -1.495 1 75.06 128 ALA B N 1
ATOM 2313 C CA . ALA B 1 128 ? -5.637 -20.062 -1.724 1 75.06 128 ALA B CA 1
ATOM 2314 C C . ALA B 1 128 ? -6.832 -20.547 -0.912 1 75.06 128 ALA B C 1
ATOM 2316 O O . ALA B 1 128 ? -6.93 -21.734 -0.594 1 75.06 128 ALA B O 1
ATOM 2317 N N . SER B 1 129 ? -7.488 -19.5 -0.475 1 73 129 SER B N 1
ATOM 2318 C CA . SER B 1 129 ? -8.844 -19.812 -0.036 1 73 129 SER B CA 1
ATOM 2319 C C . SER B 1 129 ? -9.82 -19.797 -1.204 1 73 129 SER B C 1
ATOM 2321 O O . SER B 1 129 ? -9.414 -19.766 -2.365 1 73 129 SER B O 1
ATOM 2323 N N . GLU B 1 130 ? -11.227 -19.625 -0.965 1 77.25 130 GLU B N 1
ATOM 2324 C CA . GLU B 1 130 ? -12.281 -19.547 -1.972 1 77.25 130 GLU B CA 1
ATOM 2325 C C . GLU B 1 130 ? -12.195 -18.234 -2.75 1 77.25 130 GLU B C 1
ATOM 2327 O O . GLU B 1 130 ? -11.586 -17.266 -2.289 1 77.25 130 GLU B O 1
ATOM 2332 N N . GLY B 1 131 ? -12.562 -18.359 -4.047 1 89.12 131 GLY B N 1
ATOM 2333 C CA . GLY B 1 131 ? -12.641 -17.125 -4.816 1 89.12 131 GLY B CA 1
ATOM 2334 C C . GLY B 1 131 ? -11.742 -17.125 -6.035 1 89.12 131 GLY B C 1
ATOM 2335 O O . GLY B 1 131 ? -11.453 -18.188 -6.602 1 89.12 131 GLY B O 1
ATOM 2336 N N . ALA B 1 132 ? -11.312 -15.898 -6.406 1 93.19 132 ALA B N 1
ATOM 2337 C CA . ALA B 1 132 ? -10.617 -15.664 -7.672 1 93.19 132 ALA B CA 1
ATOM 2338 C C . ALA B 1 132 ? -9.273 -16.375 -7.707 1 93.19 132 ALA B C 1
ATOM 2340 O O . ALA B 1 132 ? -8.719 -16.609 -8.781 1 93.19 132 ALA B O 1
ATOM 2341 N N . PHE B 1 133 ? -8.75 -16.75 -6.492 1 95.88 133 PHE B N 1
ATOM 2342 C CA . PHE B 1 133 ? -7.406 -17.312 -6.418 1 95.88 133 PHE B CA 1
ATOM 2343 C C . PHE B 1 133 ? -7.461 -18.797 -6.098 1 95.88 133 PHE B C 1
ATOM 2345 O O . PHE B 1 133 ? -6.426 -19.422 -5.84 1 95.88 133 PHE B O 1
ATOM 2352 N N . SER B 1 134 ? -8.633 -19.438 -6.082 1 94.12 134 SER B N 1
ATOM 2353 C CA . SER B 1 134 ? -8.859 -20.766 -5.523 1 94.12 134 SER B CA 1
ATOM 2354 C C . SER B 1 134 ? -8.062 -21.828 -6.281 1 94.12 134 SER B C 1
ATOM 2356 O O . SER B 1 134 ? -7.715 -22.875 -5.719 1 94.12 134 SER B O 1
ATOM 2358 N N . ASP B 1 135 ? -7.723 -21.594 -7.5 1 94.81 135 ASP B N 1
ATOM 2359 C CA . ASP B 1 135 ? -7.008 -22.625 -8.258 1 94.81 135 ASP B CA 1
ATOM 2360 C C . ASP B 1 135 ? -5.566 -22.203 -8.531 1 94.81 135 ASP B C 1
ATOM 2362 O O . ASP B 1 135 ? -4.848 -22.859 -9.281 1 94.81 135 ASP B O 1
ATOM 2366 N N . ILE B 1 136 ? -5.137 -21.078 -8.031 1 97.06 136 ILE B N 1
ATOM 2367 C CA . ILE B 1 136 ? -3.773 -20.609 -8.242 1 97.06 136 ILE B CA 1
ATOM 2368 C C . ILE B 1 136 ? -2.816 -21.391 -7.348 1 97.06 136 ILE B C 1
ATOM 2370 O O . ILE B 1 136 ? -3.09 -21.609 -6.164 1 97.06 136 ILE B O 1
ATOM 2374 N N . THR B 1 137 ? -1.701 -21.812 -7.883 1 96.94 137 THR B N 1
ATOM 2375 C CA . THR B 1 137 ? -0.72 -22.578 -7.133 1 96.94 137 THR B CA 1
ATOM 2376 C C . THR B 1 137 ? 0.55 -21.766 -6.902 1 96.94 137 THR B C 1
ATOM 2378 O O . THR B 1 137 ? 1.188 -21.891 -5.852 1 96.94 137 THR B O 1
ATOM 2381 N N . HIS B 1 138 ? 0.896 -20.953 -7.934 1 97.69 138 HIS B N 1
ATOM 2382 C CA . HIS B 1 138 ? 2.145 -20.219 -7.844 1 97.69 138 HIS B CA 1
ATOM 2383 C C . HIS B 1 138 ? 1.981 -18.797 -8.391 1 97.69 138 HIS B C 1
ATOM 2385 O O . HIS B 1 138 ? 1.171 -18.562 -9.289 1 97.69 138 HIS B O 1
ATOM 2391 N N . ILE B 1 139 ? 2.721 -17.922 -7.848 1 97.62 139 ILE B N 1
ATOM 2392 C CA . ILE B 1 139 ? 2.857 -16.562 -8.359 1 97.62 139 ILE B CA 1
ATOM 2393 C C . ILE B 1 139 ? 4.32 -16.281 -8.703 1 97.62 139 ILE B C 1
ATOM 2395 O O . ILE B 1 139 ? 5.211 -16.5 -7.875 1 97.62 139 ILE B O 1
ATOM 2399 N N . LEU B 1 140 ? 4.574 -15.906 -9.906 1 98.44 140 LEU B N 1
ATOM 2400 C CA . LEU B 1 140 ? 5.883 -15.438 -10.352 1 98.44 140 LEU B CA 1
ATOM 2401 C C . LEU B 1 140 ? 5.879 -13.93 -10.555 1 98.44 140 LEU B C 1
ATOM 2403 O O . LEU B 1 140 ? 5.117 -13.406 -11.383 1 98.44 140 LEU B O 1
ATOM 2407 N N . GLY B 1 141 ? 6.723 -13.25 -9.805 1 98 141 GLY B N 1
ATOM 2408 C CA . GLY B 1 141 ? 6.754 -11.797 -9.867 1 98 141 GLY B CA 1
ATOM 2409 C C . GLY B 1 141 ? 8.023 -11.258 -10.508 1 98 141 GLY B C 1
ATOM 2410 O O . GLY B 1 141 ? 9.125 -11.711 -10.188 1 98 141 GLY B O 1
ATOM 2411 N N . TYR B 1 142 ? 7.844 -10.359 -11.445 1 97.88 142 TYR B N 1
ATOM 2412 C CA . TYR B 1 142 ? 8.938 -9.531 -11.953 1 97.88 142 TYR B CA 1
ATOM 2413 C C . TYR B 1 142 ? 8.898 -8.148 -11.32 1 97.88 142 TYR B C 1
ATOM 2415 O O . TYR B 1 142 ? 7.887 -7.449 -11.391 1 97.88 142 TYR B O 1
ATOM 2423 N N . HIS B 1 143 ? 10.031 -7.73 -10.672 1 97 143 HIS B N 1
ATOM 2424 C CA . HIS B 1 143 ? 10.141 -6.465 -9.953 1 97 143 HIS B CA 1
ATOM 2425 C C . HIS B 1 143 ? 10.992 -5.461 -10.727 1 97 143 HIS B C 1
ATOM 2427 O O . HIS B 1 143 ? 12.211 -5.586 -10.781 1 97 143 HIS B O 1
ATOM 2433 N N . ASN B 1 144 ? 10.352 -4.488 -11.297 1 95.62 144 ASN B N 1
ATOM 2434 C CA . ASN B 1 144 ? 11.039 -3.381 -11.945 1 95.62 144 ASN B CA 1
ATOM 2435 C C . ASN B 1 144 ? 11.227 -2.201 -11 1 95.62 144 ASN B C 1
ATOM 2437 O O . ASN B 1 144 ? 10.492 -1.215 -11.07 1 95.62 144 ASN B O 1
ATOM 2441 N N . SER B 1 145 ? 12.266 -2.271 -10.172 1 95.94 145 SER B N 1
ATOM 2442 C CA . SER B 1 145 ? 12.57 -1.263 -9.164 1 95.94 145 SER B CA 1
ATOM 2443 C C . SER B 1 145 ? 13.047 0.036 -9.805 1 95.94 145 SER B C 1
ATOM 2445 O O . SER B 1 145 ? 13.812 0.014 -10.766 1 95.94 145 SER B O 1
ATOM 2447 N N . LYS B 1 146 ? 12.664 1.175 -9.219 1 92.94 146 LYS B N 1
ATOM 2448 C CA . LYS B 1 146 ? 12.898 2.469 -9.852 1 92.94 146 LYS B CA 1
ATOM 2449 C C . LYS B 1 146 ? 14.25 3.049 -9.422 1 92.94 146 LYS B C 1
ATOM 2451 O O . LYS B 1 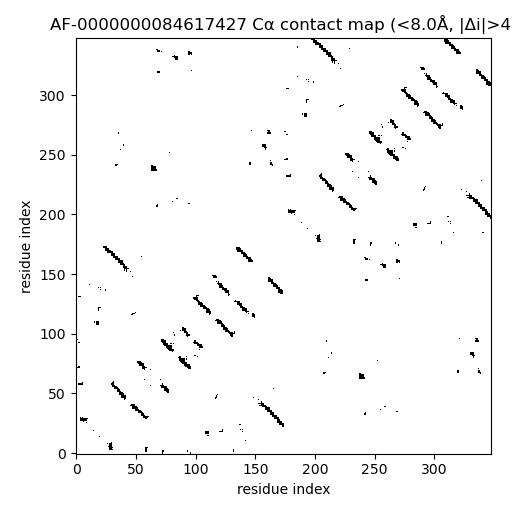146 ? 14.703 4.051 -9.984 1 92.94 146 LYS B O 1
ATOM 2456 N N . HIS B 1 147 ? 14.82 2.5 -8.43 1 93.88 147 HIS B N 1
ATOM 2457 C CA . HIS B 1 147 ? 16.203 2.748 -8.047 1 93.88 147 HIS B CA 1
ATOM 2458 C C . HIS B 1 147 ? 16.844 1.498 -7.457 1 93.88 147 HIS B C 1
ATOM 2460 O O . HIS B 1 147 ? 16.203 0.448 -7.371 1 93.88 147 HIS B O 1
ATOM 2466 N N . ASP B 1 148 ? 18.141 1.528 -7.219 1 94.06 148 ASP B N 1
ATOM 2467 C CA . ASP B 1 148 ? 18.812 0.365 -6.66 1 94.06 148 ASP B CA 1
ATOM 2468 C C . ASP B 1 148 ? 19.484 0.703 -5.328 1 94.06 148 ASP B C 1
ATOM 2470 O O . ASP B 1 148 ? 19.266 1.781 -4.773 1 94.06 148 ASP B O 1
ATOM 2474 N N . LEU B 1 149 ? 20.031 -0.344 -4.766 1 96 149 LEU B N 1
ATOM 2475 C CA . LEU B 1 149 ? 20.609 -0.23 -3.428 1 96 149 LEU B CA 1
ATOM 2476 C C . LEU B 1 149 ? 22.094 -0.522 -3.447 1 96 149 LEU B C 1
ATOM 2478 O O . LEU B 1 149 ? 22.641 -1.083 -2.49 1 96 149 LEU B O 1
ATOM 2482 N N . SER B 1 150 ? 22.734 -0.16 -4.504 1 92.75 150 SER B N 1
ATOM 2483 C CA . SER B 1 150 ? 24.141 -0.523 -4.688 1 92.75 150 SER B CA 1
ATOM 2484 C C . SER B 1 150 ? 25.062 0.396 -3.891 1 92.75 150 SER B C 1
ATOM 2486 O O . SER B 1 150 ? 26.219 0.056 -3.637 1 92.75 150 SER B O 1
ATOM 2488 N N . GLU B 1 151 ? 24.469 1.432 -3.455 1 82.62 151 GLU B N 1
ATOM 2489 C CA . GLU B 1 151 ? 25.375 2.432 -2.879 1 82.62 151 GLU B CA 1
ATOM 2490 C C . GLU B 1 151 ? 25.672 2.127 -1.412 1 82.62 151 GLU B C 1
ATOM 2492 O O . GLU B 1 151 ? 24.75 1.983 -0.605 1 82.62 151 GLU B O 1
ATOM 2497 N N . GLY B 1 152 ? 26.984 1.948 -1.049 1 79.12 152 GLY B N 1
ATOM 2498 C CA . GLY B 1 152 ? 27.562 2.045 0.282 1 79.12 152 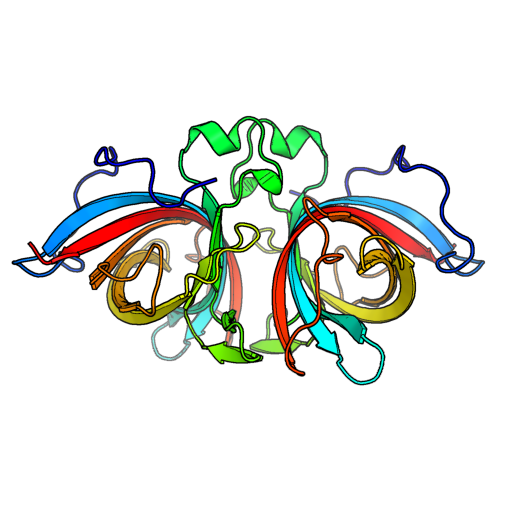GLY B CA 1
ATOM 2499 C C . GLY B 1 152 ? 27.109 0.934 1.211 1 79.12 152 GLY B C 1
ATOM 2500 O O . GLY B 1 152 ? 26.453 -0.02 0.777 1 79.12 152 GLY B O 1
ATOM 2501 N N . SER B 1 153 ? 27.75 0.957 2.441 1 88.44 153 SER B N 1
ATOM 2502 C CA . SER B 1 153 ? 27.375 0.12 3.576 1 88.44 153 SER B CA 1
ATOM 2503 C C . SER B 1 153 ? 26.547 0.901 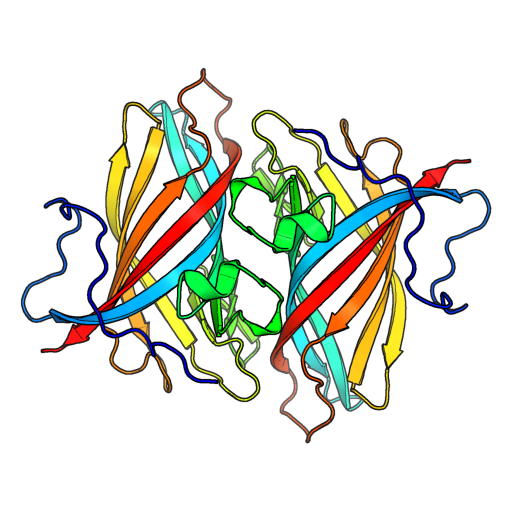4.59 1 88.44 153 SER B C 1
ATOM 2505 O O . SER B 1 153 ? 26.594 2.133 4.633 1 88.44 153 SER B O 1
ATOM 2507 N N . HIS B 1 154 ? 25.703 0.088 5.238 1 94.38 154 HIS B N 1
ATOM 2508 C CA . HIS B 1 154 ? 24.797 0.662 6.227 1 94.38 154 HIS B CA 1
ATOM 2509 C C . HIS B 1 154 ? 24.828 -0.123 7.535 1 94.38 154 HIS B C 1
ATOM 2511 O O . HIS B 1 154 ? 25.359 -1.236 7.578 1 94.38 154 HIS B O 1
ATOM 2517 N N . PRO B 1 155 ? 24.359 0.579 8.648 1 95.62 155 PRO B N 1
ATOM 2518 C CA . PRO B 1 155 ? 24.203 -0.218 9.867 1 95.62 155 PRO B CA 1
ATOM 2519 C C . PRO B 1 155 ? 23.25 -1.397 9.695 1 95.62 155 PRO B C 1
ATOM 2521 O O . PRO B 1 155 ? 22.328 -1.33 8.883 1 95.62 155 PRO B O 1
ATOM 2524 N N . ASP B 1 156 ? 23.562 -2.473 10.508 1 97.56 156 ASP B N 1
ATOM 2525 C CA . ASP B 1 156 ? 22.672 -3.637 10.477 1 97.56 156 ASP B CA 1
ATOM 2526 C C . ASP B 1 156 ? 21.234 -3.242 10.805 1 97.56 156 ASP B C 1
ATOM 2528 O O . ASP B 1 156 ? 21 -2.504 11.758 1 97.56 156 ASP B O 1
ATOM 2532 N N . GLY B 1 157 ? 20.359 -3.678 9.93 1 97.38 157 GLY B N 1
ATOM 2533 C CA . GLY B 1 157 ? 18.953 -3.439 10.195 1 97.38 157 GLY B CA 1
ATOM 2534 C C . GLY B 1 157 ? 18.438 -2.148 9.586 1 97.38 157 GLY B C 1
ATOM 2535 O O . GLY B 1 157 ? 17.25 -1.847 9.664 1 97.38 157 GLY B O 1
ATOM 2536 N N . TYR B 1 158 ? 19.328 -1.396 8.945 1 97.12 158 TYR B N 1
ATOM 2537 C CA . TYR B 1 158 ? 18.922 -0.172 8.266 1 97.12 158 TYR B CA 1
ATOM 2538 C C . TYR B 1 158 ? 17.906 -0.468 7.176 1 97.12 158 TYR B C 1
ATOM 2540 O O . TYR B 1 158 ? 18.047 -1.446 6.438 1 97.12 158 TYR B O 1
ATOM 2548 N N . VAL B 1 159 ? 16.844 0.395 7.102 1 96.94 159 VAL B N 1
ATOM 2549 C CA . VAL B 1 159 ? 15.758 0.118 6.176 1 96.94 159 VAL B CA 1
ATOM 2550 C C . VAL B 1 159 ? 15.688 1.21 5.113 1 96.94 159 VAL B C 1
ATOM 2552 O O . VAL B 1 159 ? 15.781 2.398 5.426 1 96.94 159 VAL B O 1
ATOM 2555 N N . ARG B 1 160 ? 15.547 0.751 3.859 1 96.44 160 ARG B N 1
ATOM 2556 C CA . ARG B 1 160 ? 15.281 1.622 2.719 1 96.44 160 ARG B CA 1
ATOM 2557 C C . ARG B 1 160 ? 14.062 1.147 1.941 1 96.44 160 ARG B C 1
ATOM 2559 O O . ARG B 1 160 ? 13.844 -0.056 1.783 1 96.44 160 ARG B O 1
ATOM 2566 N N . SER B 1 161 ? 13.297 2.154 1.552 1 97.06 161 SER B N 1
ATOM 2567 C CA . SER B 1 161 ? 12.156 1.849 0.701 1 97.06 161 SER B CA 1
ATOM 2568 C C . SER B 1 161 ? 12.492 2.049 -0.773 1 97.06 161 SER B C 1
ATOM 2570 O O . SER B 1 161 ? 13.172 3.012 -1.134 1 97.06 161 SER B O 1
ATOM 2572 N N . ILE B 1 162 ? 11.977 1.15 -1.578 1 97.31 162 ILE B N 1
ATOM 2573 C CA . ILE B 1 162 ? 12.109 1.263 -3.027 1 97.31 162 ILE B CA 1
ATOM 2574 C C . ILE B 1 162 ? 10.734 1.163 -3.68 1 97.31 162 ILE B C 1
ATOM 2576 O O . ILE B 1 162 ? 9.93 0.306 -3.312 1 97.31 162 ILE B O 1
ATOM 2580 N N . THR B 1 163 ? 10.445 2.088 -4.605 1 98.25 163 THR B N 1
ATOM 2581 C CA . THR B 1 163 ? 9.242 1.959 -5.414 1 98.25 163 THR B CA 1
ATOM 2582 C C . THR B 1 163 ? 9.469 0.994 -6.574 1 98.25 163 THR B C 1
ATOM 2584 O O . THR B 1 163 ? 10.578 0.899 -7.102 1 98.25 163 THR B O 1
ATOM 2587 N N . VAL B 1 164 ? 8.398 0.27 -6.906 1 98 164 VAL B N 1
ATOM 2588 C CA . VAL B 1 164 ? 8.586 -0.812 -7.867 1 98 164 VAL B CA 1
ATOM 2589 C C . VAL B 1 164 ? 7.336 -0.959 -8.727 1 98 164 VAL B C 1
ATOM 2591 O O . VAL B 1 164 ? 6.211 -0.836 -8.234 1 98 164 VAL B O 1
ATOM 2594 N N . ASP B 1 165 ? 7.559 -1.13 -10.031 1 96.81 165 ASP B N 1
ATOM 2595 C CA . ASP B 1 165 ? 6.535 -1.726 -10.883 1 96.81 165 ASP B CA 1
ATOM 2596 C C . ASP B 1 165 ? 6.617 -3.25 -10.852 1 96.81 165 ASP B C 1
ATOM 2598 O O . ASP B 1 165 ? 7.707 -3.82 -10.852 1 96.81 165 ASP B O 1
ATOM 2602 N N . VAL B 1 166 ? 5.441 -3.877 -10.844 1 97.31 166 VAL B N 1
ATOM 2603 C CA . VAL B 1 166 ? 5.441 -5.332 -10.734 1 97.31 166 VAL B CA 1
ATOM 2604 C C . VAL B 1 166 ? 4.613 -5.934 -11.867 1 97.31 166 VAL B C 1
ATOM 2606 O O . VAL B 1 166 ? 3.543 -5.418 -12.203 1 97.31 166 VAL B O 1
ATOM 2609 N N . THR B 1 167 ? 5.133 -6.906 -12.492 1 98.06 167 THR B N 1
ATOM 2610 C CA . THR B 1 167 ? 4.355 -7.863 -13.266 1 98.06 167 THR B CA 1
ATOM 2611 C C . THR B 1 167 ? 4.246 -9.195 -12.531 1 98.06 167 THR B C 1
ATOM 2613 O O . THR B 1 167 ? 5.258 -9.828 -12.227 1 98.06 167 THR B O 1
ATOM 2616 N N . ALA B 1 168 ? 3.045 -9.562 -12.234 1 98.19 168 ALA B N 1
ATOM 2617 C CA . ALA B 1 168 ? 2.811 -10.812 -11.508 1 98.19 168 ALA B CA 1
ATOM 2618 C C . ALA B 1 168 ? 2.096 -11.836 -12.383 1 98.19 168 ALA B C 1
ATOM 2620 O O . ALA B 1 168 ? 1.013 -11.562 -12.906 1 98.19 168 ALA B O 1
ATOM 2621 N N . LEU B 1 169 ? 2.711 -13.008 -12.523 1 98.62 169 LEU B N 1
ATOM 2622 C CA . LEU B 1 169 ? 2.141 -14.117 -13.273 1 98.62 169 LEU B CA 1
ATOM 2623 C C . LEU B 1 169 ? 1.553 -15.164 -12.336 1 98.62 169 LEU B C 1
ATOM 2625 O O . LEU B 1 169 ? 2.221 -15.609 -11.398 1 98.62 169 LEU B O 1
ATOM 2629 N N . TYR B 1 170 ? 0.351 -15.508 -12.617 1 98.19 170 TYR B N 1
ATOM 2630 C CA . TYR B 1 170 ? -0.355 -16.484 -11.789 1 98.19 170 TYR B CA 1
ATOM 2631 C C . TYR B 1 170 ? -0.498 -17.812 -12.508 1 98.19 170 TYR B C 1
ATOM 2633 O O . TYR B 1 170 ? -0.857 -17.844 -13.688 1 98.19 170 TYR B O 1
ATOM 2641 N N . TYR B 1 171 ? -0.18 -18.859 -11.797 1 98 171 TYR B N 1
ATOM 2642 C CA . TYR B 1 171 ? -0.17 -20.203 -12.359 1 98 171 TYR B CA 1
ATOM 2643 C C . TYR B 1 171 ? -1.143 -21.109 -11.625 1 98 171 TYR B C 1
ATOM 2645 O O . TYR B 1 171 ? -1.387 -20.938 -10.43 1 98 171 TYR B O 1
ATOM 2653 N N . CYS B 1 172 ? -1.687 -22.125 -12.305 1 97.25 172 CYS B N 1
ATOM 2654 C CA . CYS B 1 172 ? -2.557 -23.141 -11.734 1 97.25 172 CYS B CA 1
ATOM 2655 C C . CYS B 1 172 ? -2.131 -24.531 -12.195 1 97.25 172 CYS B C 1
ATOM 2657 O O . CYS B 1 172 ? -1.281 -24.672 -13.078 1 97.25 172 CYS B O 1
ATOM 2659 N N . LYS B 1 173 ? -2.705 -25.484 -11.508 1 95.5 173 LYS B N 1
ATOM 2660 C CA . LYS B 1 173 ? -2.393 -26.859 -11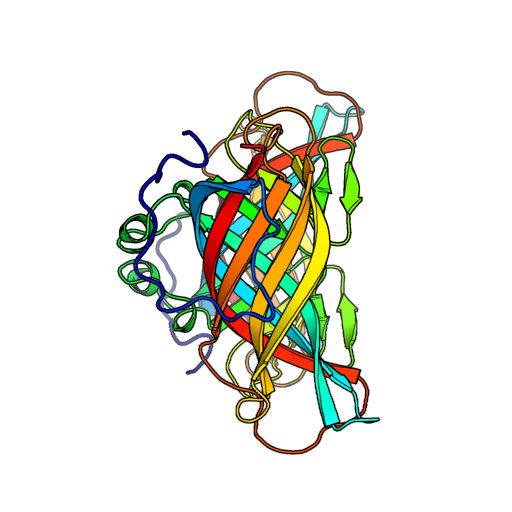.891 1 95.5 173 LYS B CA 1
ATOM 2661 C C . LYS B 1 173 ? -2.881 -27.156 -13.305 1 95.5 173 LYS B C 1
ATOM 2663 O O . LYS B 1 173 ? -3.973 -26.734 -13.688 1 95.5 173 LYS B O 1
ATOM 2668 N N . GLU B 1 174 ? -2.002 -27.828 -14.031 1 91.56 174 GLU B N 1
ATOM 2669 C CA . GLU B 1 174 ? -2.359 -28.234 -15.391 1 91.56 174 GLU B CA 1
ATOM 2670 C C . GLU B 1 174 ? -3.572 -29.172 -15.383 1 91.56 174 GLU B C 1
ATOM 2672 O O . GLU B 1 174 ? -3.727 -29.984 -14.484 1 91.56 174 GLU B O 1
#

pLDDT: mean 94.99, std 4.35, range [73.0, 98.62]

Nearest PDB structures (foldseek):
  7vcf-assembly1_I  TM=2.235E-01  e=3.728E-01  Chlamydomonas reinhardtii
  7jj9-assembly1_A  TM=4.245E-01  e=4.787E+00  Streptococcus pneumoniae R6
  7jjb-assembly1_A  TM=3.832E-01  e=9.557E+00  Streptococcus pneumoniae R6
  3nwa-assembly2_A  TM=1.743E-01  e=1.486E+00  Human alphaherpesvirus 1 strain KOS
  4l1r-assembly1_A  TM=2.267E-01  e=1.502E-01  Human alphaherpesvirus 1 strain KOS

Radius of gyration: 19.93 Å; Cα contacts (8 Å, |Δi|>4): 946; chains: 2; bounding box: 54×59×42 Å

Sequence (348 aa):
MQIGTNTEFPNIGDIPESVKVPDGNVFKFALYGIGVLDYKFDASDSTWKICKGETFLVNRPEDFSSFNASSIVAITSSSALDKFGNSHNGALKSVIPGDTSFATGQSMAFEYDTQSKIVRWSLGKIKASEGAFSDITHILGYHNSKHDLSEGSHPDGYVRSITVDVTALYYCKEMQIGTNTEFPNIGDIPESVKVPDGNVFKFALYGIGVLDYKFDASDSTWKICKGETFLVNRPEDFSSFNASSIVAITSSSALDKFGNSHNGALKSVIPGDTSFATGQSMAFEYDTQSKIVRWSLGKIKASEGAFSDITHILGYHNSKHDLSEGSHPDGYVRSITVDVTALYYCKE

Secondary structure (DSSP, 8-state):
--S----SPP---PPPGGGPPPTTEEEEEEEEEEEEEEEEEETTTTEEEEEEEEEEEES-GGGGTT--GGG--EEEETTEE-TTS-EESSEEEE-STT---EEEEEEEEEEEETTTTEEEEEEEEEEE-SSTTTTEEEEEEEEEESS---S----TT-EEEEEEEEEEEEEEE-/--S--B-SPP---PPPGGGPPPTTEEEEEEEEEEEEEEEEEETTTTEEEEEEEEEEEES-GGGGTT--GGG--EEEETTEE-TTS-EESSEEEE-STT---EEEEEEEEEEEETTTTEEEEEEEEEEE-SSTTTTEEEEEEEEEESS---S----TT-EEEEEEEEEEEEEEE-

Solvent-accessible surface area (backbone atoms only — not comparable to full-atom values): 18000 Å² total; per-residue (Å²): 141,76,77,57,75,31,61,64,85,75,95,76,74,84,77,54,79,72,50,56,76,60,87,66,53,37,84,57,25,29,38,28,30,38,29,44,36,31,29,29,32,38,57,92,76,72,43,57,38,80,73,39,40,41,31,48,24,23,48,44,78,71,51,29,46,71,42,51,29,79,52,41,40,30,32,39,24,37,70,30,65,45,56,74,53,48,78,37,72,29,26,41,35,44,37,39,87,94,46,78,22,35,30,37,55,43,85,74,34,57,39,70,38,80,74,43,37,43,65,40,36,37,20,28,40,43,54,43,40,68,59,88,39,47,63,38,41,35,40,41,35,39,44,52,56,70,65,70,57,55,75,79,88,67,61,69,40,31,38,47,54,39,30,21,33,34,44,36,38,34,20,20,71,105,141,76,78,57,73,31,61,64,85,75,95,76,75,82,77,55,80,71,49,54,76,62,86,66,52,37,84,56,24,29,38,29,30,36,29,45,36,31,28,30,32,37,55,92,75,72,43,58,38,82,73,41,41,40,32,48,23,23,49,45,77,72,53,29,46,71,41,53,30,79,55,42,39,29,35,39,26,38,70,31,65,43,55,74,55,49,77,38,74,29,26,42,35,44,37,39,86,93,46,79,22,35,29,37,54,43,86,72,34,55,39,70,38,79,74,42,38,40,67,41,34,38,19,28,40,42,53,44,40,67,59,87,40,47,62,39,42,34,41,41,34,39,45,52,56,71,65,72,55,54,74,78,86,67,60,70,38,31,37,47,54,40,30,21,32,34,44,37,38,34,19,20,73,105

Foldseek 3Di:
DAPFPAQDDDDDDDDDPQQDDDPQKDFGGKKKWKKKWKWFAAQVVRATDTQWMKIFIARDPCCPVVPDPVRGFWMWTCWDQAPVRDTHGTKIATPPVPFRWIKGKDWDGWDADPQQRDTAKTKIAIDTDDDPCNFWGMKIKGWAWPGGDNDDGDPGGDMDMIMTMMMITTIGGD/DAPFPAQDDDDPDDDDPQADDDPQKDFGGKKKWKKKWKWFAAQVVRATDTQWMKIFIARDPCCPVPDDPQRGFWMWTCWDQAPVRDTHRTKIATPPVPFRWIKGKDWDGWDADPQLRDTAKTKIAIDTDDDPCNFWGMKIKGWAWPGGDNDDGDPGGDMDMIMTMMMITTIGGD